Protein AF-A0A2N2JRM9-F1 (afdb_monomer)

Secondary structure (DSSP, 8-state):
-BTTSTTTTTGGG-HHHHHHH--HHHHHHHHTSSSHHHHHHHHHHHHHHHHHHHHHH-TT----GGGS-EEEPTT--SSEEEEEE--TT--EEEEEEEETTEEEEEEESSGGGGGG------PPPPGGG-S---HHHHHHHHHHHHHHHHTTS-GGGEEEE--EETTEEPPPEEEETTEEPSS-------TT-

Structure (mmCIF, N/CA/C/O backbone):
data_AF-A0A2N2JRM9-F1
#
_entry.id   AF-A0A2N2JRM9-F1
#
loop_
_atom_site.group_PDB
_atom_site.id
_atom_site.type_symbol
_atom_site.label_atom_id
_atom_site.label_alt_id
_atom_site.label_comp_id
_atom_site.label_asym_id
_atom_site.label_entity_id
_atom_site.label_seq_id
_atom_site.pdbx_PDB_ins_code
_atom_site.Cartn_x
_atom_site.Cartn_y
_atom_site.Cartn_z
_atom_site.occupancy
_atom_site.B_iso_or_equiv
_atom_site.auth_seq_id
_atom_site.auth_comp_id
_atom_site.auth_asym_id
_atom_site.auth_atom_id
_atom_site.pdbx_PDB_model_num
ATOM 1 N N . MET A 1 1 ? -3.542 -6.835 1.320 1.00 92.75 1 MET A N 1
ATOM 2 C CA . MET A 1 1 ? -3.971 -7.403 2.607 1.00 92.75 1 MET A CA 1
ATOM 3 C C . MET A 1 1 ? -5.033 -8.420 2.291 1.00 92.75 1 MET A C 1
ATOM 5 O O . MET A 1 1 ? -5.990 -8.053 1.618 1.00 92.75 1 MET A O 1
ATOM 9 N N . ASP A 1 2 ? -4.830 -9.659 2.705 1.00 94.38 2 ASP A N 1
ATOM 10 C CA . ASP A 1 2 ? -5.806 -10.737 2.580 1.00 94.38 2 ASP A CA 1
ATOM 11 C C . ASP A 1 2 ? -6.757 -10.664 3.777 1.00 94.38 2 ASP A C 1
ATOM 13 O O . ASP A 1 2 ? -6.365 -10.890 4.917 1.00 94.38 2 ASP A O 1
ATOM 17 N N . LEU A 1 3 ? -8.008 -10.289 3.542 1.00 92.69 3 LEU A N 1
ATOM 18 C CA . LEU A 1 3 ? -9.019 -10.150 4.589 1.00 92.69 3 LEU A CA 1
ATOM 19 C C . LEU A 1 3 ? -9.523 -11.508 5.098 1.00 92.69 3 LEU A C 1
ATOM 21 O O . LEU A 1 3 ? -10.199 -11.554 6.122 1.00 92.69 3 LEU A O 1
ATOM 25 N N . THR A 1 4 ? -9.206 -12.597 4.395 1.00 93.00 4 THR A N 1
ATOM 26 C CA . THR A 1 4 ? -9.591 -13.965 4.764 1.00 93.00 4 THR A CA 1
ATOM 27 C C . THR A 1 4 ? -8.467 -14.759 5.419 1.00 93.00 4 THR A C 1
ATOM 29 O O . THR A 1 4 ? -8.717 -15.853 5.926 1.00 93.00 4 THR A O 1
ATOM 32 N N . ASP A 1 5 ? -7.248 -14.213 5.459 1.00 93.06 5 ASP A N 1
ATOM 33 C CA . ASP A 1 5 ? -6.137 -14.846 6.160 1.00 93.06 5 ASP A CA 1
ATOM 34 C C . ASP A 1 5 ? -6.464 -14.988 7.662 1.00 93.06 5 ASP A C 1
ATOM 36 O O . ASP A 1 5 ? -6.842 -14.001 8.308 1.00 93.06 5 ASP A O 1
ATOM 40 N N . PRO A 1 6 ? -6.306 -16.185 8.262 1.00 92.00 6 PRO A N 1
ATOM 41 C CA . PRO A 1 6 ? -6.623 -16.404 9.672 1.00 92.00 6 PRO A CA 1
ATOM 42 C C . PRO A 1 6 ? -5.883 -15.474 10.642 1.00 92.00 6 PRO A C 1
ATOM 44 O O . PRO A 1 6 ? -6.397 -15.187 11.720 1.00 92.00 6 PRO A O 1
ATOM 47 N N . GLY A 1 7 ? -4.687 -14.994 10.285 1.00 90.94 7 GLY A N 1
ATOM 48 C CA . GLY A 1 7 ? -3.920 -14.036 11.083 1.00 90.94 7 GLY A CA 1
ATOM 49 C C . GLY A 1 7 ? -4.472 -12.608 11.040 1.00 90.94 7 GLY A C 1
ATOM 50 O O . GLY A 1 7 ? -4.131 -11.795 11.908 1.00 90.94 7 GLY A O 1
ATOM 51 N N . ASN A 1 8 ? -5.330 -12.310 10.063 1.00 93.06 8 ASN A N 1
ATOM 52 C CA . ASN A 1 8 ? -5.928 -10.997 9.855 1.00 93.06 8 ASN A CA 1
ATOM 53 C C . ASN A 1 8 ? -7.338 -10.865 10.443 1.00 93.06 8 ASN A C 1
ATOM 55 O O . ASN A 1 8 ? -7.751 -9.744 10.751 1.00 93.06 8 ASN A O 1
ATOM 59 N N . ILE A 1 9 ? -8.038 -11.984 10.641 1.00 93.31 9 ILE A N 1
ATOM 60 C CA . ILE A 1 9 ? -9.376 -12.038 11.242 1.00 93.31 9 ILE A CA 1
ATOM 61 C C . ILE A 1 9 ? -9.289 -11.836 12.764 1.00 93.31 9 ILE A C 1
ATOM 63 O O . ILE A 1 9 ? -8.484 -12.457 13.456 1.00 93.31 9 ILE A O 1
ATOM 67 N N . GLY A 1 10 ? -10.138 -10.966 13.306 1.00 94.31 10 GLY A N 1
ATOM 68 C CA . GLY A 1 10 ? -10.219 -10.622 14.727 1.00 94.31 10 GLY A CA 1
ATOM 69 C C . GLY A 1 10 ? -9.060 -9.762 15.234 1.00 94.31 10 GLY A C 1
ATOM 70 O O . GLY A 1 10 ? -8.940 -9.527 16.443 1.00 94.31 10 GLY A O 1
ATOM 71 N N . LYS A 1 11 ? -8.180 -9.285 14.346 1.00 95.25 11 LYS A N 1
ATOM 72 C CA . LYS A 1 11 ? -6.958 -8.572 14.727 1.00 95.25 11 LYS A CA 1
ATOM 73 C C . LYS A 1 11 ? -7.248 -7.199 15.342 1.00 95.25 11 LYS A C 1
ATOM 75 O O . LYS A 1 11 ? -6.452 -6.722 16.155 1.00 95.25 11 LYS A O 1
ATOM 80 N N . SER A 1 12 ? -8.409 -6.612 15.063 1.00 95.81 12 SER A N 1
ATOM 81 C CA . SER A 1 12 ? -8.914 -5.409 15.726 1.00 95.81 12 SER A CA 1
ATOM 82 C C . SER A 1 12 ? -9.135 -5.590 17.234 1.00 95.81 12 SER A C 1
ATOM 84 O O . SER A 1 12 ? -9.223 -4.600 17.953 1.00 95.81 12 SER A O 1
ATOM 86 N N . GLY A 1 13 ? -9.200 -6.825 17.745 1.00 95.50 13 GLY A N 1
ATOM 87 C CA . GLY A 1 13 ? -9.258 -7.109 19.184 1.00 95.50 13 GLY A CA 1
ATOM 88 C C . GLY A 1 13 ? -7.909 -6.990 19.912 1.00 95.50 13 GLY A C 1
ATOM 89 O O . GLY A 1 13 ? -7.865 -6.951 21.143 1.00 95.50 13 GLY A O 1
ATOM 90 N N . ASP A 1 14 ? -6.790 -6.913 19.184 1.00 96.75 14 ASP A N 1
ATOM 91 C CA . ASP A 1 14 ? -5.447 -6.829 19.765 1.00 96.75 14 ASP A CA 1
ATOM 92 C C . ASP A 1 14 ? -5.119 -5.392 20.202 1.00 96.75 14 ASP A C 1
ATOM 94 O O . ASP A 1 14 ? -4.518 -4.595 19.475 1.00 96.75 14 ASP A O 1
ATOM 98 N N . ASN A 1 15 ? -5.481 -5.058 21.443 1.00 95.56 15 ASN A N 1
ATOM 99 C CA . ASN A 1 15 ? -5.245 -3.731 22.019 1.00 95.56 15 ASN A CA 1
ATOM 100 C C . ASN A 1 15 ? -3.771 -3.295 21.988 1.00 95.56 15 ASN A C 1
ATOM 102 O O . ASN A 1 15 ? -3.480 -2.115 21.769 1.00 95.56 15 ASN A O 1
ATOM 106 N N . ARG A 1 16 ? -2.823 -4.224 22.179 1.00 96.62 16 ARG A N 1
ATOM 107 C CA . ARG A 1 16 ? -1.388 -3.901 22.155 1.00 96.62 16 ARG A CA 1
ATOM 108 C C . ARG A 1 16 ? -0.959 -3.506 20.747 1.00 96.62 16 ARG A C 1
ATOM 110 O O . ARG A 1 16 ? -0.217 -2.535 20.578 1.00 96.62 16 ARG A O 1
ATOM 117 N N . PHE A 1 17 ? -1.420 -4.244 19.740 1.00 95.94 17 PHE A N 1
ATOM 118 C CA . PHE A 1 17 ? -1.202 -3.892 18.343 1.00 95.94 17 PHE A CA 1
ATOM 119 C C . PHE A 1 17 ? -1.831 -2.536 18.016 1.00 95.94 17 PHE A C 1
ATOM 121 O O . PHE A 1 17 ? -1.132 -1.654 17.506 1.00 95.94 17 PHE A O 1
ATOM 128 N N . LEU A 1 18 ? -3.096 -2.329 18.398 1.00 97.56 18 LEU A N 1
ATOM 129 C CA . LEU A 1 18 ? -3.813 -1.097 18.096 1.00 97.56 18 LEU A CA 1
ATOM 130 C C . LEU A 1 18 ? -3.123 0.146 18.668 1.00 97.56 18 LEU A C 1
ATOM 132 O O . LEU A 1 18 ? -2.930 1.133 17.961 1.00 97.56 18 LEU A O 1
ATOM 136 N N . GLN A 1 19 ? -2.707 0.103 19.935 1.00 96.81 19 GLN A N 1
ATOM 137 C CA . GLN A 1 19 ? -2.014 1.216 20.595 1.00 96.81 19 GLN A CA 1
ATOM 138 C C . GLN A 1 19 ? -0.637 1.509 19.981 1.00 96.81 19 GLN A C 1
ATOM 140 O O . GLN A 1 19 ? -0.179 2.658 19.950 1.00 96.81 19 GLN A O 1
ATOM 145 N N . ARG A 1 20 ? 0.049 0.473 19.485 1.00 96.75 20 ARG A N 1
ATOM 146 C CA . ARG A 1 20 ? 1.357 0.617 18.840 1.00 96.75 20 ARG A CA 1
ATOM 147 C C . ARG A 1 20 ? 1.250 1.287 17.472 1.00 96.75 20 ARG A C 1
ATOM 149 O O . ARG A 1 20 ? 2.120 2.085 17.127 1.00 96.75 20 ARG A O 1
ATOM 156 N N . VAL A 1 21 ? 0.212 0.958 16.711 1.00 97.75 21 VAL A N 1
ATOM 157 C CA . VAL A 1 21 ? 0.105 1.296 15.286 1.00 97.75 21 VAL A CA 1
ATOM 158 C C . VAL A 1 21 ? -0.765 2.523 15.030 1.00 97.75 21 VAL A C 1
ATOM 160 O O . VAL A 1 21 ? -0.388 3.386 14.235 1.00 97.75 21 VAL A O 1
ATOM 163 N N . PHE A 1 22 ? -1.908 2.618 15.705 1.00 98.12 22 PHE A N 1
ATOM 164 C CA . PHE A 1 22 ? -2.936 3.608 15.404 1.00 98.12 22 PHE A CA 1
ATOM 165 C C . PHE A 1 22 ? -2.973 4.721 16.447 1.00 98.12 22 PHE A C 1
ATOM 167 O O . PHE A 1 22 ? -2.754 4.513 17.644 1.00 98.12 22 PHE A O 1
ATOM 174 N N . THR A 1 23 ? -3.263 5.925 15.974 1.00 97.81 23 THR A N 1
ATOM 175 C CA . THR A 1 23 ? -3.577 7.092 16.805 1.00 97.81 23 THR A CA 1
ATOM 176 C C . THR A 1 23 ? -4.917 6.915 17.522 1.00 97.81 23 THR A C 1
ATOM 178 O O . THR A 1 23 ? -5.691 6.019 17.194 1.00 97.81 23 THR A O 1
ATOM 181 N N . LEU A 1 24 ? -5.204 7.756 18.521 1.00 97.00 24 LEU A N 1
ATOM 182 C CA . LEU A 1 24 ? -6.485 7.693 19.232 1.00 97.00 24 LEU A CA 1
ATOM 183 C C . LEU A 1 24 ? -7.697 7.871 18.287 1.00 97.00 24 LEU A C 1
ATOM 185 O O . LEU A 1 24 ? -8.538 6.974 18.300 1.00 97.00 24 LEU A O 1
ATOM 189 N N . PRO A 1 25 ? -7.746 8.885 17.393 1.00 96.31 25 PRO A N 1
ATOM 190 C CA . PRO A 1 25 ? -8.868 9.037 16.458 1.00 96.31 25 PRO A CA 1
ATOM 191 C C . PRO A 1 25 ? -9.055 7.842 15.512 1.00 96.31 25 PRO A C 1
ATOM 193 O O . PRO A 1 25 ? -10.173 7.468 15.167 1.00 96.31 25 PRO A O 1
ATOM 196 N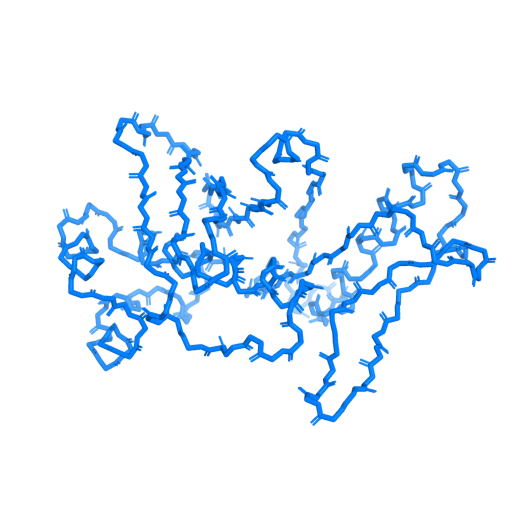 N . GLU A 1 26 ? -7.959 7.209 15.085 1.00 97.50 26 GLU A N 1
ATOM 197 C CA . GLU A 1 26 ? -8.021 6.008 14.247 1.00 97.50 26 GLU A CA 1
ATOM 198 C C . GLU A 1 26 ? -8.587 4.808 15.016 1.00 97.50 26 GLU A C 1
ATOM 200 O O . GLU A 1 26 ? -9.380 4.055 14.458 1.00 97.50 26 GLU A O 1
ATOM 205 N N . ARG A 1 27 ? -8.226 4.640 16.295 1.00 97.62 27 ARG A N 1
ATOM 206 C CA . ARG A 1 27 ? -8.774 3.566 17.139 1.00 97.62 27 ARG A CA 1
ATOM 207 C C . ARG A 1 27 ? -10.256 3.760 17.430 1.00 97.62 27 ARG A C 1
ATOM 209 O O . ARG A 1 27 ? -11.001 2.790 17.376 1.00 97.62 27 ARG A O 1
ATOM 216 N N . GLU A 1 28 ? -10.684 4.990 17.697 1.00 95.88 28 GLU A N 1
ATOM 217 C CA . GLU A 1 28 ? -12.104 5.321 17.868 1.00 95.88 28 GLU A CA 1
ATOM 218 C C . GLU A 1 28 ? -12.897 4.990 16.598 1.00 95.88 28 GLU A C 1
ATOM 220 O O . GLU A 1 28 ? -13.953 4.366 16.670 1.00 95.88 28 GLU A O 1
ATOM 225 N N . ARG A 1 29 ? -12.341 5.311 15.422 1.00 94.75 29 ARG A N 1
ATOM 226 C CA . ARG A 1 29 ? -12.938 4.945 14.131 1.00 94.75 29 ARG A CA 1
ATOM 227 C C . ARG A 1 29 ? -13.024 3.432 13.924 1.00 94.75 29 ARG A C 1
ATOM 229 O O . ARG A 1 29 ? -14.045 2.965 13.435 1.00 94.75 29 ARG A O 1
ATOM 236 N N . ILE A 1 30 ? -11.975 2.680 14.266 1.00 95.44 30 ILE A N 1
ATOM 237 C CA . ILE A 1 30 ? -11.982 1.208 14.186 1.00 95.44 30 ILE A CA 1
ATOM 238 C C . ILE A 1 30 ? -13.075 0.639 15.099 1.00 95.44 30 ILE A C 1
ATOM 240 O O . ILE A 1 30 ? -13.859 -0.194 14.659 1.00 95.44 30 ILE A O 1
ATOM 244 N N . ALA A 1 31 ? -13.161 1.117 16.342 1.00 95.69 31 ALA A N 1
ATOM 245 C CA . ALA A 1 31 ? -14.129 0.631 17.324 1.00 95.69 31 ALA A CA 1
ATOM 246 C C . ALA A 1 31 ? -15.589 0.940 16.947 1.00 95.69 31 ALA A C 1
ATOM 248 O O . ALA A 1 31 ? -16.482 0.172 17.287 1.00 95.69 31 ALA A O 1
ATOM 249 N N . ALA A 1 32 ? -15.834 2.050 16.247 1.00 94.12 32 ALA A N 1
ATOM 250 C CA . ALA A 1 32 ? -17.168 2.455 15.806 1.00 94.12 32 ALA A CA 1
ATOM 251 C C . ALA A 1 32 ? -17.606 1.828 14.466 1.00 94.12 32 ALA A C 1
ATOM 253 O O . ALA A 1 32 ? -18.728 2.065 14.018 1.00 94.12 32 ALA A O 1
ATOM 254 N N . ALA A 1 33 ? -16.731 1.083 13.785 1.00 91.56 33 ALA A N 1
ATOM 255 C CA . ALA A 1 33 ? -17.017 0.531 12.466 1.00 91.56 33 ALA A CA 1
ATOM 256 C C . ALA A 1 33 ? -17.921 -0.708 12.533 1.00 91.56 33 ALA A C 1
ATOM 258 O O . ALA A 1 33 ? -17.802 -1.529 13.437 1.00 91.56 33 ALA A O 1
ATOM 259 N N . GLY A 1 34 ? -18.769 -0.890 11.513 1.00 90.12 34 GLY A N 1
ATOM 260 C CA . GLY A 1 34 ? -19.543 -2.129 11.346 1.00 90.12 34 GLY A CA 1
ATOM 261 C C . GLY A 1 34 ? -18.669 -3.355 11.047 1.00 90.12 34 GLY A C 1
ATOM 262 O O . GLY A 1 34 ? -19.041 -4.467 11.400 1.00 90.12 34 GLY A O 1
ATOM 263 N N . ASP A 1 35 ? -17.496 -3.135 10.449 1.00 90.69 35 ASP A N 1
ATOM 264 C CA . ASP A 1 35 ? -16.435 -4.132 10.276 1.00 90.69 35 ASP A CA 1
ATOM 265 C C . ASP A 1 35 ? -15.094 -3.527 10.746 1.00 90.69 35 ASP A C 1
ATOM 267 O O . ASP A 1 35 ? -14.420 -2.814 9.984 1.00 90.69 35 ASP A O 1
ATOM 271 N N . PRO A 1 36 ? -14.735 -3.729 12.029 1.00 93.81 36 PRO A N 1
ATOM 272 C CA . PRO A 1 36 ? -13.512 -3.185 12.612 1.00 93.81 36 PRO A CA 1
ATOM 273 C C . PRO A 1 36 ? -12.222 -3.684 11.951 1.00 93.81 36 PRO A C 1
ATOM 275 O O . PRO A 1 36 ? -11.294 -2.890 11.784 1.00 93.81 36 PRO A O 1
ATOM 278 N N . ASP A 1 37 ? -12.150 -4.954 11.540 1.00 93.50 37 ASP A N 1
ATOM 279 C CA . ASP A 1 37 ? -10.953 -5.517 10.907 1.00 93.50 37 ASP A CA 1
ATOM 280 C C . ASP A 1 37 ? -10.721 -4.899 9.530 1.00 93.50 37 ASP A C 1
ATOM 282 O O . ASP A 1 37 ? -9.614 -4.436 9.239 1.00 93.50 37 ASP A O 1
ATOM 286 N N . ALA A 1 38 ? -11.764 -4.793 8.701 1.00 91.31 38 ALA A N 1
ATOM 287 C CA . ALA A 1 38 ? -11.638 -4.174 7.385 1.00 91.31 38 ALA A CA 1
ATOM 288 C C . ALA A 1 38 ? -11.206 -2.701 7.478 1.00 91.31 38 ALA A C 1
ATOM 290 O O . ALA A 1 38 ? -10.384 -2.231 6.684 1.00 91.31 38 ALA A O 1
ATOM 291 N N . VAL A 1 39 ? -11.731 -1.947 8.452 1.00 93.38 39 VAL A N 1
ATOM 292 C CA . VAL A 1 39 ? -11.304 -0.557 8.688 1.00 93.38 39 VAL A CA 1
ATOM 293 C C . VAL A 1 39 ? -9.871 -0.501 9.215 1.00 93.38 39 VAL A C 1
ATOM 295 O O . VAL A 1 39 ? -9.079 0.299 8.716 1.00 93.38 39 VAL A O 1
ATOM 298 N N . MET A 1 40 ? -9.503 -1.356 10.169 1.00 96.06 40 MET A N 1
ATOM 299 C CA . MET A 1 40 ? -8.139 -1.429 10.694 1.00 96.06 40 MET A CA 1
ATOM 300 C C . MET A 1 40 ? -7.128 -1.718 9.576 1.00 96.06 40 MET A C 1
ATOM 302 O O . MET A 1 40 ? -6.120 -1.012 9.459 1.00 96.06 40 MET A O 1
ATOM 306 N N . TRP A 1 41 ? -7.408 -2.696 8.712 1.00 95.88 41 TRP A N 1
ATOM 307 C CA . TRP A 1 41 ? -6.527 -3.052 7.602 1.00 95.88 41 TRP A CA 1
ATOM 308 C C . TRP A 1 41 ? -6.472 -1.990 6.506 1.00 95.88 41 TRP A C 1
ATOM 310 O O . TRP A 1 41 ? -5.402 -1.773 5.934 1.00 95.88 41 TRP A O 1
ATOM 320 N N . ALA A 1 42 ? -7.562 -1.254 6.271 1.00 95.25 42 ALA A N 1
ATOM 321 C CA . ALA A 1 42 ? -7.553 -0.092 5.384 1.00 95.25 42 ALA A CA 1
ATOM 322 C C . ALA A 1 42 ? -6.585 0.990 5.883 1.00 95.25 42 ALA A C 1
ATOM 324 O O . ALA A 1 42 ? -5.762 1.500 5.121 1.00 95.25 42 ALA A O 1
ATOM 325 N N . LEU A 1 43 ? -6.650 1.311 7.179 1.00 96.94 43 LEU A N 1
ATOM 326 C CA . LEU A 1 43 ? -5.779 2.307 7.804 1.00 96.94 43 LEU A CA 1
ATOM 327 C C . LEU A 1 43 ? -4.317 1.836 7.836 1.00 96.94 43 LEU A C 1
ATOM 329 O O . LEU A 1 43 ? -3.410 2.628 7.589 1.00 96.94 43 LEU A O 1
ATOM 333 N N . TRP A 1 44 ? -4.070 0.552 8.101 1.00 97.44 44 TRP A N 1
ATOM 334 C CA . TRP A 1 44 ? -2.727 -0.030 8.038 1.00 97.44 44 TRP A CA 1
ATOM 335 C C . TRP A 1 44 ? -2.132 0.051 6.628 1.00 97.44 44 TRP A C 1
ATOM 337 O O . TRP A 1 44 ? -1.027 0.566 6.452 1.00 97.44 44 TRP A O 1
ATOM 347 N N . ALA A 1 45 ? -2.876 -0.390 5.610 1.00 97.12 45 ALA A N 1
ATOM 348 C CA . ALA A 1 45 ? -2.420 -0.356 4.225 1.00 97.12 45 ALA A CA 1
ATOM 349 C C . ALA A 1 45 ? -2.147 1.079 3.746 1.00 97.12 45 ALA A C 1
ATOM 351 O O . ALA A 1 45 ? -1.163 1.316 3.043 1.00 97.12 45 ALA A O 1
ATOM 352 N N . ALA A 1 46 ? -2.963 2.046 4.173 1.00 97.88 46 ALA A N 1
ATOM 353 C CA . ALA A 1 46 ? -2.735 3.469 3.941 1.00 97.88 46 ALA A CA 1
ATOM 354 C C . ALA A 1 46 ? -1.407 3.959 4.544 1.00 97.88 46 ALA A C 1
ATOM 356 O O . ALA A 1 46 ? -0.610 4.589 3.845 1.00 97.88 46 ALA A O 1
ATOM 357 N N . LYS A 1 47 ? -1.130 3.627 5.813 1.00 98.25 47 LYS A N 1
ATOM 358 C CA . LYS A 1 47 ? 0.130 3.972 6.499 1.00 98.25 47 LYS A CA 1
ATOM 359 C C . LYS A 1 47 ? 1.347 3.399 5.779 1.00 98.25 47 LYS A C 1
ATOM 361 O O . LYS A 1 47 ? 2.291 4.132 5.495 1.00 98.25 47 LYS A O 1
ATOM 366 N N . GLU A 1 48 ? 1.302 2.114 5.442 1.00 97.62 48 GLU A N 1
ATOM 367 C CA . GLU A 1 48 ? 2.372 1.428 4.711 1.00 97.62 48 GLU A CA 1
ATOM 368 C C . GLU A 1 48 ? 2.600 2.037 3.323 1.00 97.62 48 GLU A C 1
ATOM 370 O O . GLU A 1 48 ? 3.739 2.222 2.887 1.00 97.62 48 GLU A O 1
ATOM 375 N N . THR A 1 49 ? 1.518 2.394 2.633 1.00 97.69 49 THR A N 1
ATOM 376 C CA . THR A 1 49 ? 1.574 3.052 1.324 1.00 97.69 49 THR A CA 1
ATOM 377 C C . THR A 1 49 ? 2.245 4.417 1.425 1.00 97.69 49 THR A C 1
ATOM 379 O O . THR A 1 49 ? 3.177 4.700 0.671 1.00 97.69 49 THR A O 1
ATOM 382 N N . ALA A 1 50 ? 1.839 5.239 2.393 1.00 97.62 50 ALA A N 1
ATOM 383 C CA . ALA A 1 50 ? 2.441 6.546 2.619 1.00 97.62 50 ALA A CA 1
ATOM 384 C C . ALA A 1 50 ? 3.916 6.438 3.015 1.00 97.62 50 ALA A C 1
ATOM 386 O O . ALA A 1 50 ? 4.748 7.151 2.457 1.00 97.62 50 ALA A O 1
ATOM 387 N N . TYR A 1 51 ? 4.266 5.500 3.900 1.00 96.56 51 TYR A N 1
ATOM 388 C CA . TYR A 1 51 ? 5.658 5.219 4.245 1.00 96.56 51 TYR A CA 1
ATOM 389 C C . TYR A 1 51 ? 6.488 4.876 3.003 1.00 96.56 51 TYR A C 1
ATOM 391 O O . TYR A 1 51 ? 7.568 5.431 2.818 1.00 96.56 51 TYR A O 1
ATOM 399 N N . LYS A 1 52 ? 5.983 4.015 2.112 1.00 95.50 52 LYS A N 1
ATOM 400 C CA . LYS A 1 52 ? 6.679 3.639 0.870 1.00 95.50 52 LYS A CA 1
ATOM 401 C C . LYS A 1 52 ? 6.868 4.822 -0.079 1.00 95.50 52 LYS A C 1
ATOM 403 O O . LYS A 1 52 ? 7.941 4.940 -0.668 1.00 95.50 52 LYS A O 1
ATOM 408 N N . VAL A 1 53 ? 5.867 5.694 -0.215 1.00 96.00 53 VAL A N 1
ATOM 409 C CA . VAL A 1 53 ? 5.978 6.936 -1.002 1.00 96.00 53 VAL A CA 1
ATOM 410 C C . VAL A 1 53 ? 7.046 7.849 -0.398 1.00 96.00 53 VAL A C 1
ATOM 412 O O . VAL A 1 53 ? 7.989 8.240 -1.082 1.00 96.00 53 VAL A O 1
ATOM 415 N N . VAL A 1 54 ? 6.975 8.108 0.908 1.00 95.25 54 VAL A N 1
ATOM 416 C CA . VAL A 1 54 ? 7.937 8.959 1.620 1.00 95.25 54 VAL A CA 1
ATOM 417 C C . VAL A 1 54 ? 9.352 8.386 1.568 1.00 95.25 54 VAL A C 1
ATOM 419 O O . VAL A 1 54 ? 10.297 9.128 1.322 1.00 95.25 54 VAL A O 1
ATOM 422 N N . ARG A 1 55 ? 9.524 7.071 1.725 1.00 93.19 55 ARG A N 1
ATOM 423 C CA . ARG A 1 55 ? 10.835 6.407 1.709 1.00 93.19 55 ARG A CA 1
ATOM 424 C C . ARG A 1 55 ? 11.556 6.530 0.364 1.00 93.19 55 ARG A C 1
ATOM 426 O O . ARG A 1 55 ? 12.784 6.489 0.336 1.00 93.19 55 ARG A O 1
ATOM 433 N N . LYS A 1 56 ? 10.819 6.683 -0.741 1.00 91.69 56 LYS A N 1
ATOM 434 C CA . LYS A 1 56 ? 11.400 6.941 -2.070 1.00 91.69 56 LYS A CA 1
ATOM 435 C C . LYS A 1 56 ? 11.967 8.355 -2.193 1.00 91.69 56 LYS A C 1
ATOM 437 O O . LYS A 1 56 ? 12.977 8.533 -2.864 1.00 91.69 56 LYS A O 1
ATOM 442 N N . MET A 1 57 ? 11.344 9.326 -1.524 1.00 90.19 57 MET A N 1
ATOM 443 C CA . MET A 1 57 ? 11.774 10.729 -1.506 1.00 90.19 57 MET A CA 1
ATOM 444 C C . MET A 1 57 ? 12.835 10.997 -0.432 1.00 90.19 57 MET A C 1
ATOM 446 O O . MET A 1 57 ? 13.734 11.808 -0.630 1.00 90.19 57 MET A O 1
ATOM 450 N N . ASN A 1 58 ? 12.742 10.302 0.704 1.00 90.75 58 ASN A N 1
ATOM 451 C CA . ASN A 1 58 ? 13.642 10.443 1.837 1.00 90.75 58 ASN 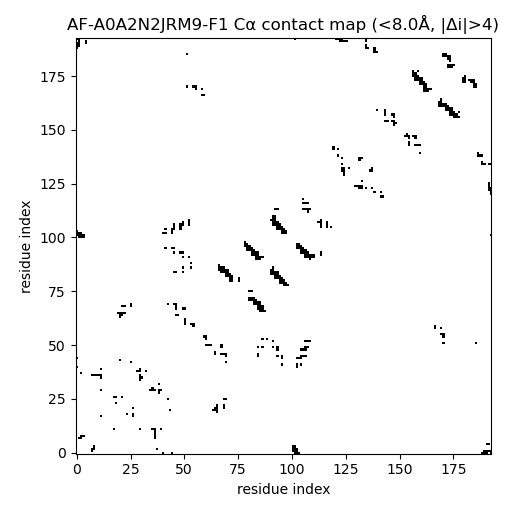A CA 1
ATOM 452 C C . ASN A 1 58 ? 14.082 9.069 2.389 1.00 90.75 58 ASN A C 1
ATOM 454 O O . ASN A 1 58 ? 13.335 8.432 3.141 1.00 90.75 58 ASN A O 1
ATOM 458 N N . PRO A 1 59 ? 15.327 8.637 2.117 1.00 89.06 59 PRO A N 1
ATOM 459 C CA . PRO A 1 59 ? 15.908 7.423 2.692 1.00 89.06 59 PRO A CA 1
ATOM 460 C C . PRO A 1 59 ? 16.056 7.437 4.221 1.00 89.06 59 PRO A C 1
ATOM 462 O O . PRO A 1 59 ? 16.386 6.409 4.798 1.00 89.06 59 PRO A O 1
ATOM 465 N N . LEU A 1 60 ? 15.816 8.556 4.908 1.00 90.06 60 LEU A N 1
ATOM 466 C CA . LEU A 1 60 ? 15.816 8.634 6.375 1.00 90.06 60 LEU A CA 1
ATOM 467 C C . LEU A 1 60 ? 14.418 8.489 6.988 1.00 90.06 60 LEU A C 1
ATOM 469 O O . LEU A 1 60 ? 14.273 8.540 8.208 1.00 90.06 60 LEU A O 1
ATOM 473 N N . ALA A 1 61 ? 13.381 8.299 6.168 1.00 91.56 61 ALA A N 1
ATOM 474 C CA . ALA A 1 61 ? 12.014 8.172 6.651 1.00 91.56 61 ALA A CA 1
ATOM 475 C C . ALA A 1 61 ? 11.873 7.025 7.663 1.00 91.56 61 ALA A C 1
ATOM 477 O O . ALA A 1 61 ? 12.217 5.872 7.370 1.00 91.56 61 ALA A O 1
ATOM 478 N N . ALA A 1 62 ? 11.337 7.347 8.842 1.00 91.50 62 ALA A N 1
ATOM 479 C CA . ALA A 1 62 ? 11.100 6.386 9.910 1.00 91.50 62 ALA A CA 1
ATOM 480 C C . ALA A 1 62 ? 9.872 5.518 9.605 1.00 91.50 62 ALA A C 1
ATOM 482 O O . ALA A 1 62 ? 8.814 6.029 9.229 1.00 91.50 62 ALA A O 1
ATOM 483 N N . SER A 1 63 ? 9.989 4.210 9.837 1.00 90.75 63 SER A N 1
ATOM 484 C CA . SER A 1 63 ? 8.883 3.246 9.737 1.00 90.75 63 SER A CA 1
ATOM 485 C C . SER A 1 63 ? 8.098 3.184 11.058 1.00 90.75 63 SER A C 1
ATOM 487 O O . SER A 1 63 ? 7.953 2.140 11.687 1.00 90.75 63 SER A O 1
ATOM 489 N N . THR A 1 64 ? 7.640 4.347 11.531 1.00 95.12 64 THR A N 1
ATOM 490 C CA . THR A 1 64 ? 6.835 4.475 12.756 1.00 95.12 64 THR A CA 1
ATOM 491 C C . THR A 1 64 ? 5.391 4.798 12.364 1.00 95.12 64 THR A C 1
ATOM 493 O O . THR A 1 64 ? 5.107 5.961 12.085 1.00 95.12 64 THR A O 1
ATOM 496 N N . PRO A 1 65 ? 4.448 3.832 12.370 1.00 96.00 65 PRO A N 1
ATOM 497 C CA . PRO A 1 65 ? 3.108 4.000 11.780 1.00 96.00 65 PRO A CA 1
ATOM 498 C C . PRO A 1 65 ? 2.281 5.168 12.343 1.00 96.00 65 PRO A C 1
ATOM 500 O O . PRO A 1 65 ? 1.452 5.755 11.647 1.00 96.00 65 PRO A O 1
ATOM 503 N N . ARG A 1 66 ? 2.523 5.562 13.599 1.00 96.25 66 ARG A N 1
ATOM 504 C CA . ARG A 1 66 ? 1.848 6.710 14.228 1.00 96.25 66 ARG A CA 1
ATOM 505 C C . ARG A 1 66 ? 2.279 8.071 13.675 1.00 96.25 66 ARG A C 1
ATOM 507 O O . ARG A 1 66 ? 1.554 9.035 13.875 1.00 96.25 66 ARG A O 1
ATOM 514 N N . LEU A 1 67 ? 3.407 8.149 12.964 1.00 96.31 67 LEU A N 1
ATOM 515 C CA . LEU A 1 67 ? 3.806 9.354 12.222 1.00 96.31 67 LEU A CA 1
ATOM 516 C C . LEU A 1 67 ? 3.002 9.547 10.928 1.00 96.31 67 LEU A C 1
ATOM 518 O O . LEU A 1 67 ? 3.170 10.562 10.260 1.00 96.31 67 LEU A O 1
ATOM 522 N N . TYR A 1 68 ? 2.145 8.581 10.588 1.00 98.00 68 TYR A N 1
ATOM 523 C CA . TYR A 1 68 ? 1.374 8.539 9.351 1.00 98.00 68 TYR A CA 1
ATOM 524 C C . TYR A 1 68 ? -0.139 8.501 9.648 1.00 98.00 68 TYR A C 1
ATOM 526 O O . TYR A 1 68 ? -0.791 7.500 9.352 1.00 98.00 68 TYR A O 1
ATOM 534 N N . PRO A 1 69 ? -0.740 9.492 10.332 1.00 97.94 69 PRO A N 1
ATOM 535 C CA . PRO A 1 69 ? -2.176 9.469 10.608 1.00 97.94 69 PRO A CA 1
ATOM 536 C C . PRO A 1 69 ? -2.994 9.561 9.310 1.00 97.94 69 PRO A C 1
ATOM 538 O O . PRO A 1 69 ? -2.657 10.323 8.402 1.00 97.94 69 PRO A O 1
ATOM 541 N N . VAL A 1 70 ? -4.067 8.774 9.234 1.00 98.00 70 VAL A N 1
ATOM 542 C CA . VAL A 1 70 ? -4.889 8.601 8.032 1.00 98.00 70 VAL A CA 1
ATOM 543 C C . VAL A 1 70 ? -6.217 9.350 8.152 1.00 98.00 70 VAL A C 1
ATOM 545 O O . VAL A 1 70 ? -7.008 9.148 9.080 1.00 98.00 70 VAL A O 1
ATOM 548 N N . LEU A 1 71 ? -6.501 10.171 7.146 1.00 95.44 71 LEU A N 1
ATOM 549 C CA . LEU A 1 71 ? -7.748 10.904 6.974 1.00 95.44 71 LEU A CA 1
ATOM 550 C C . LEU A 1 71 ? -8.460 10.355 5.734 1.00 95.44 71 LEU A C 1
ATOM 552 O O . LEU A 1 71 ? -8.090 10.675 4.608 1.00 95.44 71 LEU A O 1
ATOM 556 N N . LEU A 1 72 ? -9.458 9.497 5.947 1.00 91.38 72 LEU A N 1
ATOM 557 C CA . LEU A 1 72 ? -10.340 9.017 4.881 1.00 91.38 72 LEU A CA 1
ATOM 558 C C . LEU A 1 72 ? -11.458 10.035 4.644 1.00 91.38 72 LEU A C 1
ATOM 560 O O . LEU A 1 72 ? -11.966 10.622 5.605 1.00 91.38 72 LEU A O 1
ATOM 564 N N . SER A 1 73 ? -11.830 10.229 3.384 1.00 87.75 73 SER A N 1
ATOM 565 C CA . SER A 1 73 ? -12.927 11.108 2.990 1.00 87.75 73 SER A CA 1
ATOM 566 C C . SER A 1 73 ? -14.267 10.575 3.507 1.00 87.75 73 SER A C 1
ATOM 568 O O . SER A 1 73 ? -14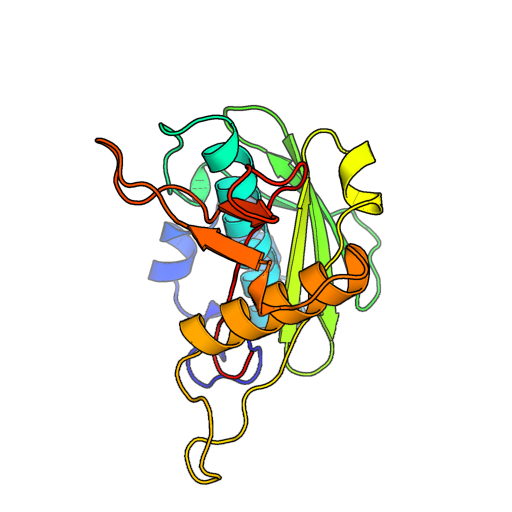.518 9.369 3.537 1.00 87.75 73 SER A O 1
ATOM 570 N N . ALA A 1 74 ? -15.137 11.484 3.951 1.00 69.19 74 ALA A N 1
ATOM 571 C CA . ALA A 1 74 ? -16.500 11.134 4.335 1.00 69.19 74 ALA A CA 1
ATOM 572 C C . ALA A 1 74 ? -17.335 10.820 3.083 1.00 69.19 74 ALA A C 1
ATOM 574 O O . ALA A 1 74 ? -17.193 11.494 2.066 1.00 69.19 74 ALA A O 1
ATOM 575 N N . GLY A 1 75 ? -18.228 9.832 3.173 1.00 58.44 75 GLY A N 1
ATOM 576 C CA . GLY A 1 75 ? -19.167 9.503 2.094 1.00 58.44 75 GLY A CA 1
ATOM 577 C C . GLY A 1 75 ? -18.681 8.460 1.087 1.00 58.44 75 GLY A C 1
ATOM 578 O O . GLY A 1 75 ? -19.411 8.162 0.145 1.00 58.44 75 GLY A O 1
ATOM 579 N N . ASP A 1 76 ? -17.510 7.854 1.303 1.00 57.47 76 ASP A N 1
ATOM 580 C CA . ASP A 1 76 ? -17.061 6.695 0.526 1.00 57.47 76 ASP A CA 1
ATOM 581 C C . ASP A 1 76 ? -17.875 5.447 0.910 1.00 57.47 76 ASP A C 1
ATOM 583 O O . ASP A 1 76 ? -17.461 4.579 1.684 1.00 57.47 76 ASP A O 1
ATOM 587 N N . HIS A 1 77 ? -19.097 5.394 0.387 1.00 51.31 77 HIS A N 1
ATOM 588 C CA . HIS A 1 77 ? -19.991 4.251 0.457 1.00 51.31 77 HIS A CA 1
ATOM 589 C C . HIS A 1 77 ? -19.691 3.338 -0.734 1.00 51.31 77 HIS A C 1
ATOM 591 O O . HIS A 1 77 ? -20.182 3.553 -1.839 1.00 51.31 77 HIS A O 1
ATOM 597 N N . GLY A 1 78 ? -18.845 2.330 -0.525 1.00 62.69 78 GLY A N 1
ATOM 598 C CA . GLY A 1 78 ? -18.521 1.355 -1.563 1.00 62.69 78 GLY A CA 1
ATOM 599 C C . GLY A 1 78 ? -17.219 0.599 -1.321 1.00 62.69 78 GLY A C 1
ATOM 600 O O . GLY A 1 78 ? -16.651 0.616 -0.229 1.00 62.69 78 GLY A O 1
ATOM 601 N N . SER A 1 79 ? -16.750 -0.065 -2.376 1.00 80.19 79 SER A N 1
ATOM 602 C CA . SER A 1 79 ? -15.487 -0.806 -2.424 1.00 80.19 79 SER A CA 1
ATOM 603 C C . SER A 1 79 ? -14.253 0.092 -2.498 1.00 80.19 79 SER A C 1
ATOM 605 O O . SER A 1 79 ? -13.150 -0.406 -2.326 1.00 80.19 79 SER A O 1
ATOM 607 N N . ILE A 1 80 ? -14.386 1.397 -2.746 1.00 86.00 80 ILE A N 1
ATOM 608 C CA . ILE A 1 80 ? -13.248 2.316 -2.868 1.00 86.00 80 ILE A CA 1
ATOM 609 C C . ILE A 1 80 ? -13.381 3.432 -1.838 1.00 86.00 80 ILE A C 1
ATOM 611 O O . ILE A 1 80 ? -14.443 4.032 -1.709 1.00 86.00 80 ILE A O 1
ATOM 615 N N . ARG A 1 81 ? -12.287 3.713 -1.127 1.00 90.44 81 ARG A N 1
ATOM 616 C CA . ARG A 1 81 ? -12.156 4.806 -0.161 1.00 90.44 81 ARG A CA 1
ATOM 617 C C . ARG A 1 81 ? -10.956 5.668 -0.520 1.00 90.44 81 ARG A C 1
ATOM 619 O O . ARG A 1 81 ? -9.843 5.159 -0.629 1.00 90.44 81 ARG A O 1
ATOM 626 N N . SER A 1 82 ? -11.160 6.960 -0.695 1.00 93.50 82 SER A N 1
ATOM 627 C CA . SER A 1 82 ? -10.107 7.934 -0.955 1.00 93.50 82 SER A CA 1
ATOM 628 C C . SER A 1 82 ? -9.763 8.703 0.315 1.00 93.50 82 SER A C 1
ATOM 630 O O . SER A 1 82 ? -10.512 8.739 1.291 1.00 93.50 82 SER A O 1
ATOM 632 N N . GLY A 1 83 ? -8.592 9.323 0.325 1.00 95.00 83 GLY A N 1
ATOM 633 C CA . GLY A 1 83 ? -8.184 10.143 1.450 1.00 95.00 83 GLY A CA 1
ATOM 634 C C . GLY A 1 83 ? -6.744 10.593 1.343 1.00 95.00 83 GLY A C 1
ATOM 635 O O . GLY A 1 83 ? -6.133 10.586 0.272 1.00 95.00 83 GLY A O 1
ATOM 636 N N . MET A 1 84 ? -6.188 10.958 2.487 1.00 96.81 84 MET A N 1
ATOM 637 C CA . MET A 1 84 ? -4.790 11.328 2.609 1.00 96.81 84 MET A CA 1
ATOM 638 C C . MET A 1 84 ? -4.175 10.764 3.880 1.00 96.81 84 MET A C 1
ATOM 640 O O . MET A 1 84 ? -4.849 10.499 4.875 1.00 96.81 84 MET A O 1
ATOM 644 N N . VAL A 1 85 ? -2.860 10.618 3.845 1.00 98.19 85 VAL A N 1
ATOM 645 C CA . VAL A 1 85 ? -2.042 10.302 5.006 1.00 98.19 85 VAL A CA 1
ATOM 646 C C . VAL A 1 85 ? -1.137 11.492 5.260 1.00 98.19 85 VAL A C 1
ATOM 648 O O . VAL A 1 85 ? -0.364 11.881 4.381 1.00 98.19 85 VAL A O 1
ATOM 651 N N . CYS A 1 86 ? -1.233 12.090 6.444 1.00 96.88 86 CYS A N 1
ATOM 652 C CA . CYS A 1 86 ? -0.302 13.147 6.822 1.00 96.88 86 CYS A CA 1
ATOM 653 C C . CYS A 1 86 ? 1.060 12.514 7.095 1.00 96.88 86 CYS A C 1
ATOM 655 O O . CYS A 1 86 ? 1.137 11.449 7.703 1.00 96.88 86 CYS A O 1
ATOM 657 N N . THR A 1 87 ? 2.137 13.165 6.670 1.00 95.25 87 THR A N 1
ATOM 658 C CA . THR A 1 87 ? 3.495 12.680 6.927 1.00 95.25 87 THR A CA 1
ATOM 659 C C . THR A 1 87 ? 4.400 13.851 7.309 1.00 95.25 87 THR A C 1
ATOM 661 O O . THR A 1 87 ? 4.083 14.997 6.970 1.00 95.25 87 THR A O 1
ATOM 664 N N . PRO A 1 88 ? 5.560 13.598 7.940 1.00 89.00 88 PRO A N 1
ATOM 665 C CA . PRO A 1 88 ? 6.567 14.636 8.178 1.00 89.00 88 PRO A CA 1
ATOM 666 C C . PRO A 1 88 ? 7.103 15.309 6.900 1.00 89.00 88 PRO A C 1
ATOM 668 O O . PRO A 1 88 ? 7.775 16.330 6.987 1.00 89.00 88 PRO A O 1
ATOM 671 N N . HIS A 1 89 ? 6.823 14.742 5.722 1.00 91.75 89 HIS A N 1
ATOM 672 C CA . HIS A 1 89 ? 7.319 15.188 4.418 1.00 91.75 89 HIS A CA 1
ATOM 673 C C . HIS A 1 89 ? 6.204 15.704 3.497 1.00 91.75 89 HIS A C 1
ATOM 675 O O . HIS A 1 89 ? 6.385 15.777 2.285 1.00 91.75 89 HIS A O 1
ATOM 681 N N . GLY A 1 90 ? 5.052 16.059 4.071 1.00 92.88 90 GLY A N 1
ATOM 682 C CA . GLY A 1 90 ? 3.865 16.480 3.331 1.00 92.88 90 GLY A CA 1
ATOM 683 C C . GLY A 1 90 ? 2.841 15.354 3.157 1.00 92.88 90 GLY A C 1
ATOM 684 O O . GLY A 1 90 ? 3.124 14.191 3.463 1.00 92.88 90 GLY A O 1
ATOM 685 N N . PRO A 1 91 ? 1.613 15.683 2.733 1.00 95.56 91 PRO A N 1
ATOM 686 C CA . PRO A 1 91 ? 0.551 14.699 2.594 1.00 95.56 91 PRO A CA 1
ATOM 687 C C . PRO A 1 91 ? 0.803 13.748 1.416 1.00 95.56 91 PRO A C 1
ATOM 689 O O . PRO A 1 91 ? 1.325 14.133 0.366 1.00 95.56 91 PRO A O 1
ATOM 692 N N . VAL A 1 92 ? 0.379 12.497 1.590 1.00 97.75 92 VAL A N 1
ATOM 693 C CA . VAL A 1 92 ? 0.289 11.494 0.523 1.00 97.75 92 VAL A CA 1
ATOM 694 C C . VAL A 1 92 ? -1.185 11.208 0.271 1.00 97.75 92 VAL A C 1
ATOM 696 O O . VAL A 1 92 ? -1.890 10.788 1.189 1.00 97.75 92 VAL A O 1
ATOM 699 N N . CYS A 1 93 ? -1.655 11.425 -0.955 1.00 97.19 93 CYS A N 1
ATOM 700 C CA . CYS A 1 93 ? -3.009 11.048 -1.352 1.00 97.19 93 CYS A CA 1
ATOM 701 C C . CYS A 1 93 ? -3.079 9.541 -1.562 1.00 97.19 93 CYS A C 1
ATOM 703 O O . CYS A 1 93 ? -2.143 8.940 -2.091 1.00 97.19 93 CYS A O 1
ATOM 705 N N . ILE A 1 94 ? -4.184 8.935 -1.141 1.00 97.38 94 ILE A N 1
ATOM 706 C CA . ILE A 1 94 ? -4.381 7.489 -1.185 1.00 97.38 94 ILE A CA 1
ATOM 707 C C . ILE A 1 94 ? -5.740 7.123 -1.767 1.00 97.38 94 ILE A C 1
ATOM 709 O O . ILE A 1 94 ? -6.712 7.875 -1.663 1.00 97.38 94 ILE A O 1
ATOM 713 N N . ARG A 1 95 ? -5.801 5.910 -2.312 1.00 95.94 95 ARG A N 1
ATOM 714 C CA . ARG A 1 95 ? -7.030 5.220 -2.690 1.00 95.94 95 ARG A CA 1
ATOM 715 C C . ARG A 1 95 ? -6.935 3.776 -2.214 1.00 95.94 95 ARG A C 1
ATOM 717 O O . ARG A 1 95 ? -6.009 3.055 -2.580 1.00 95.94 95 ARG A O 1
ATOM 724 N N . VAL A 1 96 ? -7.886 3.378 -1.383 1.00 95.50 96 VAL A N 1
ATOM 725 C CA . VAL A 1 96 ? -8.015 2.041 -0.811 1.00 95.50 96 VAL A CA 1
ATOM 726 C C . VAL A 1 96 ? -9.167 1.329 -1.504 1.00 95.50 96 VAL A C 1
ATOM 728 O O . VAL A 1 96 ? -10.300 1.788 -1.429 1.00 95.50 96 VAL A O 1
ATOM 731 N N . SER A 1 97 ? -8.885 0.203 -2.144 1.00 93.69 97 SER A N 1
ATOM 732 C CA . SER A 1 97 ? -9.865 -0.660 -2.797 1.00 93.69 97 SER A CA 1
ATOM 733 C C . SER A 1 97 ? -10.048 -1.941 -1.986 1.00 93.69 97 SER A C 1
ATOM 735 O O . SER A 1 97 ? -9.087 -2.664 -1.737 1.00 93.69 97 SER A O 1
ATOM 737 N N . VAL A 1 98 ? -11.280 -2.225 -1.589 1.00 90.44 98 VAL A N 1
ATOM 738 C CA . VAL A 1 98 ? -11.745 -3.436 -0.911 1.00 90.44 98 VAL A CA 1
ATOM 739 C C . VAL A 1 98 ? -12.504 -4.273 -1.933 1.00 90.44 98 VAL A C 1
ATOM 741 O O . VAL A 1 98 ? -13.506 -3.815 -2.479 1.00 90.44 98 VAL A O 1
ATOM 744 N N . ALA A 1 99 ? -12.044 -5.488 -2.205 1.00 87.81 99 ALA A N 1
ATOM 745 C CA . ALA A 1 99 ? -12.664 -6.367 -3.187 1.00 87.81 99 ALA A CA 1
ATOM 746 C C . ALA A 1 99 ? -12.701 -7.804 -2.666 1.00 87.81 99 ALA A C 1
ATOM 748 O O . ALA A 1 99 ? -11.694 -8.507 -2.690 1.00 87.81 99 ALA A O 1
ATOM 749 N N . GLY A 1 100 ? -13.884 -8.231 -2.214 1.00 87.19 100 GLY A N 1
ATOM 750 C CA . GLY A 1 100 ? -14.121 -9.582 -1.709 1.00 87.19 100 GLY A CA 1
ATOM 751 C C . GLY A 1 100 ? -13.155 -9.945 -0.584 1.00 87.19 100 GLY A C 1
ATOM 752 O O . GLY A 1 100 ? -13.303 -9.478 0.539 1.00 87.19 100 GLY A O 1
ATOM 753 N N . GLU A 1 101 ? -12.162 -10.764 -0.919 1.00 92.38 101 GLU A N 1
ATOM 754 C CA . GLU A 1 101 ? -11.199 -11.354 0.012 1.00 92.38 101 GLU A CA 1
ATOM 755 C C . GLU A 1 101 ? -9.966 -10.478 0.266 1.00 92.38 101 GLU A C 1
ATOM 757 O O . GLU A 1 101 ? -9.152 -10.828 1.109 1.00 92.38 101 GLU A O 1
ATOM 762 N N . TYR A 1 102 ? -9.781 -9.355 -0.436 1.00 93.69 102 TYR A N 1
ATOM 763 C CA . TYR A 1 102 ? -8.580 -8.540 -0.263 1.00 93.69 102 TYR A CA 1
ATOM 764 C C . TYR A 1 102 ? -8.851 -7.040 -0.187 1.00 93.69 102 TYR A C 1
ATOM 766 O O . TYR A 1 102 ? -9.859 -6.502 -0.650 1.00 93.69 10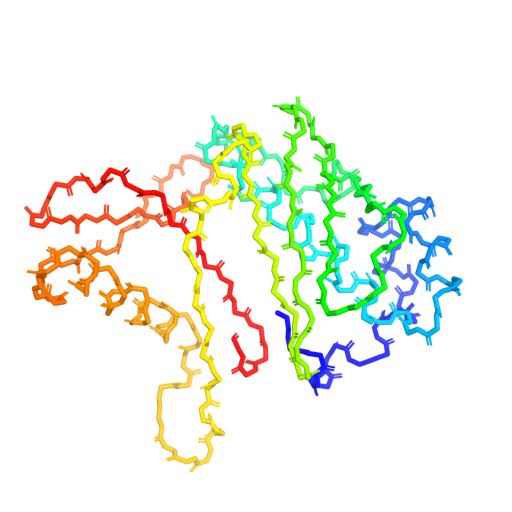2 TYR A O 1
ATOM 774 N N . LEU A 1 103 ? -7.858 -6.347 0.361 1.00 94.25 103 LEU A N 1
ATOM 775 C CA . LEU A 1 103 ? -7.732 -4.903 0.351 1.00 94.25 103 LEU A CA 1
ATOM 776 C C . LEU A 1 103 ? -6.394 -4.489 -0.265 1.00 94.25 103 LEU A C 1
ATOM 778 O O . LEU A 1 103 ? -5.330 -5.013 0.088 1.00 94.25 103 LEU A O 1
ATOM 782 N N . HIS A 1 104 ? -6.447 -3.499 -1.151 1.00 95.88 104 HIS A N 1
ATOM 783 C CA . HIS A 1 104 ? -5.290 -2.884 -1.787 1.00 95.88 104 HIS A CA 1
ATOM 784 C C . HIS A 1 104 ? -5.298 -1.372 -1.582 1.00 95.88 104 HIS A C 1
ATOM 786 O O . HIS A 1 104 ? -6.350 -0.746 -1.610 1.00 95.88 104 HIS A O 1
ATOM 792 N N . CYS A 1 105 ? -4.127 -0.776 -1.386 1.00 97.31 105 CYS A N 1
ATOM 793 C CA . CYS A 1 105 ? -3.983 0.667 -1.259 1.00 97.31 105 CYS A CA 1
ATOM 794 C C . CYS A 1 105 ? -2.913 1.150 -2.232 1.00 97.31 105 CYS A C 1
ATOM 796 O O . CYS A 1 105 ? -1.788 0.649 -2.223 1.00 97.31 105 CYS A O 1
ATOM 798 N N . ILE A 1 106 ? -3.268 2.149 -3.034 1.00 97.44 106 ILE A N 1
ATOM 799 C CA . ILE A 1 106 ? -2.330 2.932 -3.835 1.00 97.44 106 ILE A CA 1
ATOM 800 C C . ILE A 1 106 ? -2.202 4.326 -3.238 1.00 97.44 106 ILE A C 1
ATOM 802 O O . ILE A 1 106 ? -3.104 4.811 -2.552 1.00 97.44 106 ILE A O 1
ATOM 806 N N . GLY A 1 107 ? -1.070 4.974 -3.485 1.00 97.00 107 GLY A N 1
ATOM 807 C CA . GLY A 1 107 ? -0.844 6.327 -3.015 1.00 97.00 107 GLY A CA 1
ATOM 808 C C . GLY A 1 107 ? 0.259 7.021 -3.786 1.00 97.00 107 GLY A C 1
ATOM 809 O O . GLY A 1 107 ? 1.169 6.374 -4.308 1.00 97.00 107 GLY A O 1
ATOM 810 N N . ALA A 1 108 ? 0.153 8.341 -3.855 1.00 96.25 108 ALA A N 1
ATOM 811 C CA . ALA A 1 108 ? 1.070 9.188 -4.593 1.00 96.25 108 ALA A CA 1
ATOM 812 C C . ALA A 1 108 ? 1.182 10.578 -3.957 1.00 96.25 108 ALA A C 1
ATOM 814 O O . ALA A 1 108 ? 0.297 11.040 -3.231 1.00 96.25 108 ALA A O 1
ATOM 815 N N . SER A 1 109 ? 2.308 11.229 -4.230 1.00 93.81 109 SER A N 1
ATOM 816 C CA . SER A 1 109 ? 2.546 12.639 -3.945 1.00 93.81 109 SER A CA 1
ATOM 817 C C . SER A 1 109 ? 3.447 13.175 -5.068 1.00 93.81 109 SER A C 1
ATOM 819 O O . SER A 1 109 ? 4.510 12.584 -5.280 1.00 93.81 109 SER A O 1
ATOM 821 N N . PRO A 1 110 ? 3.041 14.215 -5.822 1.00 91.44 110 PRO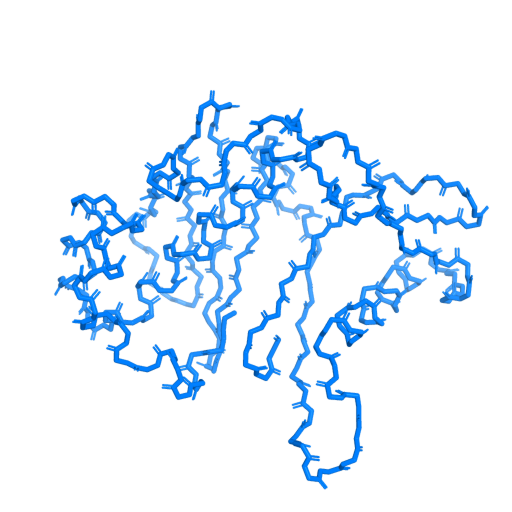 A N 1
ATOM 822 C CA . PRO A 1 110 ? 1.811 15.003 -5.669 1.00 91.44 110 PRO A CA 1
ATOM 823 C C . PRO A 1 110 ? 0.516 14.247 -6.078 1.00 91.44 110 PRO A C 1
ATOM 825 O O . PRO A 1 110 ? 0.596 13.153 -6.642 1.00 91.44 110 PRO A O 1
ATOM 828 N N . PRO A 1 111 ? -0.682 14.769 -5.727 1.00 88.50 111 PRO A N 1
ATOM 829 C CA . PRO A 1 111 ? -1.961 14.056 -5.869 1.00 88.50 111 PRO A CA 1
ATOM 830 C C . PRO A 1 111 ? -2.349 13.673 -7.302 1.00 88.50 111 PRO A C 1
ATOM 832 O O . PRO A 1 111 ? -2.979 12.640 -7.507 1.00 88.50 111 PRO A O 1
ATOM 835 N N . ASP A 1 112 ? -1.969 14.484 -8.285 1.00 90.88 112 ASP A N 1
ATOM 836 C CA . ASP A 1 112 ? -2.247 14.296 -9.714 1.00 90.88 112 ASP A CA 1
ATOM 837 C C . ASP A 1 112 ? -1.643 12.999 -10.270 1.00 90.88 112 ASP A C 1
ATOM 839 O O . ASP A 1 112 ? -2.212 12.373 -11.161 1.00 90.88 112 ASP A O 1
ATOM 843 N N . ILE A 1 113 ? -0.549 12.520 -9.673 1.00 91.62 113 ILE A N 1
ATOM 844 C CA . ILE A 1 113 ? 0.078 11.250 -10.052 1.00 91.62 113 ILE A CA 1
ATOM 845 C C . ILE A 1 113 ? -0.808 10.046 -9.711 1.00 91.62 113 ILE A C 1
ATOM 847 O O . ILE A 1 113 ? -0.673 9.000 -10.345 1.00 91.62 113 ILE A O 1
ATOM 851 N N . LEU A 1 114 ? -1.727 10.164 -8.743 1.00 93.50 114 LEU A N 1
ATOM 852 C CA . LEU A 1 114 ? -2.537 9.038 -8.270 1.00 93.50 114 LEU A CA 1
ATOM 853 C C . LEU A 1 114 ? -3.383 8.410 -9.388 1.00 93.50 114 LEU A C 1
ATOM 855 O O . LEU A 1 114 ? -3.535 7.190 -9.415 1.00 93.50 114 LEU A O 1
ATOM 859 N N . GLU A 1 115 ? -3.872 9.215 -10.336 1.00 91.44 115 GLU A N 1
ATOM 860 C CA . GLU A 1 115 ? -4.662 8.732 -11.481 1.00 91.44 115 GLU A CA 1
ATOM 861 C C . GLU A 1 115 ? -3.821 8.028 -12.551 1.00 91.44 115 GLU A C 1
ATOM 863 O O . GLU A 1 115 ? -4.350 7.313 -13.400 1.00 91.44 115 GLU A O 1
ATOM 868 N N . HIS A 1 116 ? -2.501 8.186 -12.491 1.00 92.00 116 HIS A N 1
ATOM 869 C CA . HIS A 1 116 ? -1.552 7.532 -13.386 1.00 92.00 116 HIS A CA 1
ATOM 870 C C . HIS A 1 116 ? -0.918 6.281 -12.761 1.00 92.00 116 HIS A C 1
ATOM 872 O O . HIS A 1 116 ? -0.115 5.605 -13.409 1.00 92.00 116 HIS A O 1
ATOM 878 N N . VAL A 1 117 ? -1.267 5.945 -11.512 1.00 94.25 117 VAL A N 1
ATOM 879 C CA . VAL A 1 117 ? -0.761 4.741 -10.848 1.00 94.25 117 VAL A CA 1
ATOM 880 C C . VAL A 1 117 ? -1.416 3.502 -11.451 1.00 94.25 117 VAL A C 1
ATOM 882 O O . VAL A 1 117 ? -2.600 3.230 -11.255 1.00 94.25 117 VAL A O 1
ATOM 885 N N . LEU A 1 118 ? -0.600 2.700 -12.129 1.00 94.19 118 LEU A N 1
ATOM 886 C CA . LEU A 1 118 ? -0.971 1.359 -12.557 1.00 94.19 118 LEU A CA 1
ATOM 887 C C . LEU A 1 118 ? -0.745 0.372 -11.410 1.00 94.19 118 LEU A C 1
ATOM 889 O O . LEU A 1 118 ? 0.315 0.363 -10.782 1.00 94.19 118 LEU A O 1
ATOM 893 N N . TRP A 1 119 ? -1.727 -0.488 -11.166 1.00 94.69 119 TRP A N 1
ATOM 894 C CA . TRP A 1 119 ? -1.652 -1.545 -10.162 1.00 94.69 119 TRP A CA 1
ATOM 895 C C . TRP A 1 119 ? -2.240 -2.846 -10.712 1.00 94.69 119 TRP A C 1
ATOM 897 O O . TRP A 1 119 ? -2.996 -2.842 -11.684 1.00 94.69 119 TRP A O 1
ATOM 907 N N . ASP A 1 120 ? -1.833 -3.966 -10.122 1.00 94.62 120 ASP A N 1
ATOM 908 C CA . ASP A 1 120 ? -2.317 -5.302 -10.464 1.00 94.62 120 ASP A CA 1
ATOM 909 C C . ASP A 1 120 ? -2.227 -6.197 -9.222 1.00 94.62 120 ASP A C 1
ATOM 911 O O . ASP A 1 120 ? -1.390 -5.96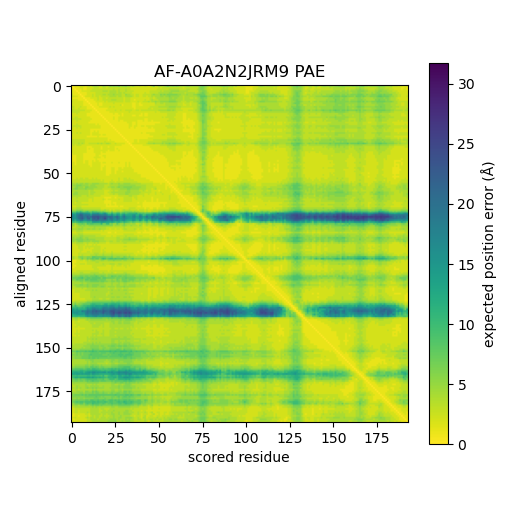1 -8.344 1.00 94.62 120 ASP A O 1
ATOM 915 N N . ILE A 1 121 ? -3.095 -7.201 -9.135 1.00 94.19 121 ILE A N 1
ATOM 916 C CA . ILE A 1 121 ? -3.220 -8.102 -7.985 1.00 94.19 121 ILE A CA 1
ATOM 917 C C . ILE A 1 121 ? -3.337 -9.527 -8.500 1.00 94.19 121 ILE A C 1
ATOM 919 O O . ILE A 1 121 ? -4.018 -9.797 -9.488 1.00 94.19 121 ILE A O 1
ATOM 923 N N . LYS A 1 122 ? -2.678 -10.459 -7.814 1.00 93.44 122 LYS A N 1
ATOM 924 C CA . LYS A 1 122 ? -2.731 -11.872 -8.161 1.00 93.44 122 LYS A CA 1
ATOM 925 C C . LYS A 1 122 ? -2.913 -12.707 -6.906 1.00 93.44 122 LYS A C 1
ATOM 927 O O . LYS A 1 122 ? -2.061 -12.667 -6.030 1.00 93.44 122 LYS A O 1
ATOM 932 N N . ARG A 1 123 ? -3.960 -13.531 -6.893 1.00 92.62 123 ARG A N 1
ATOM 933 C CA . ARG A 1 123 ? -4.100 -14.604 -5.910 1.00 92.62 123 ARG A CA 1
ATOM 934 C C . ARG A 1 123 ? -3.101 -15.722 -6.213 1.00 92.62 123 ARG A C 1
ATOM 936 O O . ARG A 1 123 ? -2.967 -16.147 -7.367 1.00 92.62 123 ARG A O 1
ATOM 943 N N . LEU A 1 124 ? -2.396 -16.184 -5.193 1.00 91.06 124 LEU A N 1
ATOM 944 C CA . LEU A 1 124 ? -1.542 -17.360 -5.252 1.00 91.06 124 LEU A CA 1
ATOM 945 C C . LEU A 1 124 ? -2.392 -18.628 -5.144 1.00 91.06 124 LEU A C 1
ATOM 947 O O . LEU A 1 124 ? -3.381 -18.638 -4.407 1.00 91.06 124 LEU A O 1
ATOM 951 N N . PRO A 1 125 ? -2.025 -19.696 -5.870 1.00 86.56 125 PRO A N 1
ATOM 952 C CA . PRO A 1 125 ? -2.673 -20.983 -5.685 1.00 86.56 125 PRO A CA 1
ATOM 953 C C . PRO A 1 125 ? -2.385 -21.522 -4.271 1.00 86.56 125 PRO A C 1
ATOM 955 O O . PRO A 1 125 ? -1.332 -21.205 -3.699 1.00 86.56 125 PRO A O 1
ATOM 958 N N . PRO A 1 126 ? -3.282 -22.354 -3.714 1.00 81.38 126 PRO A N 1
ATOM 959 C CA . PRO A 1 126 ? -3.035 -23.089 -2.480 1.00 81.38 126 PRO A CA 1
ATOM 960 C C . PRO A 1 126 ? -1.689 -23.824 -2.501 1.00 81.38 126 PRO A C 1
ATOM 962 O O . PRO A 1 126 ? -1.238 -24.289 -3.549 1.00 81.38 126 PRO A O 1
ATOM 965 N N . ALA A 1 127 ? -1.067 -23.974 -1.326 1.00 72.56 127 ALA A N 1
ATOM 966 C CA . ALA A 1 127 ? 0.226 -24.651 -1.163 1.00 72.56 127 ALA A CA 1
ATOM 967 C C . ALA A 1 127 ? 0.259 -26.074 -1.759 1.00 72.56 127 ALA A C 1
ATOM 969 O O . ALA A 1 127 ? 1.300 -26.553 -2.199 1.00 72.56 127 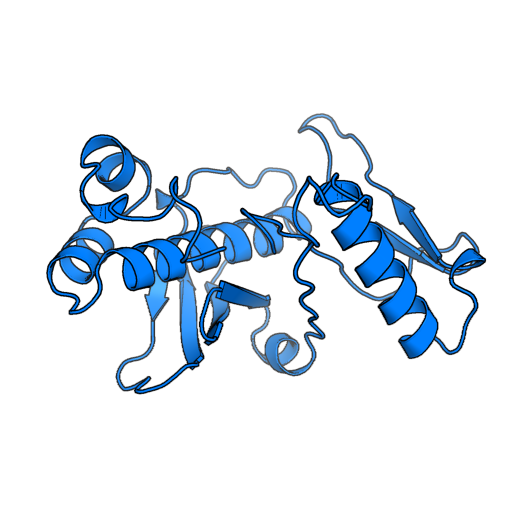ALA A O 1
ATOM 970 N N . GLU A 1 128 ? -0.894 -26.738 -1.786 1.00 70.56 128 GLU A N 1
ATOM 971 C CA . GLU A 1 128 ? -1.058 -28.129 -2.210 1.00 70.56 128 GLU A CA 1
ATOM 972 C C . GLU A 1 128 ? -1.125 -28.300 -3.737 1.00 70.56 128 GLU A C 1
ATOM 974 O O . GLU A 1 128 ? -0.877 -29.392 -4.241 1.00 70.56 128 GLU A O 1
ATOM 979 N N . GLU A 1 129 ? -1.409 -27.235 -4.495 1.00 68.06 129 GLU A N 1
ATOM 980 C CA . GLU A 1 129 ? -1.640 -27.316 -5.947 1.00 68.06 129 GLU A CA 1
ATOM 981 C C . GLU A 1 129 ? -0.352 -27.270 -6.788 1.00 68.06 129 GLU A C 1
ATOM 983 O O . GLU A 1 129 ? -0.416 -27.355 -8.012 1.00 68.06 129 GLU A O 1
ATOM 988 N N . GLY A 1 130 ? 0.820 -27.170 -6.150 1.00 59.28 130 GLY A N 1
ATOM 989 C CA . GLY A 1 130 ? 2.114 -27.089 -6.827 1.00 59.28 130 GLY A CA 1
ATOM 990 C C . GLY A 1 130 ? 2.262 -25.798 -7.640 1.00 59.28 130 GLY A C 1
ATOM 991 O O . GLY A 1 130 ? 1.767 -25.665 -8.756 1.00 59.28 130 GLY A O 1
ATOM 992 N N . GLY A 1 131 ? 2.990 -24.814 -7.112 1.00 62.50 131 GLY A N 1
ATOM 993 C CA . GLY A 1 131 ? 3.149 -23.527 -7.786 1.00 62.50 131 GLY A CA 1
ATOM 994 C C . GLY A 1 131 ? 4.173 -22.601 -7.139 1.00 62.50 131 GLY A C 1
ATOM 995 O O . GLY A 1 131 ? 4.987 -23.000 -6.311 1.00 62.50 131 GLY A O 1
ATOM 996 N N . ASP A 1 132 ? 4.161 -21.334 -7.558 1.00 62.84 132 ASP A N 1
ATOM 997 C CA . ASP A 1 132 ? 4.971 -20.291 -6.925 1.00 62.84 132 ASP A CA 1
ATOM 998 C C . ASP A 1 132 ? 4.360 -19.920 -5.571 1.00 62.84 132 ASP A C 1
ATOM 1000 O O . ASP A 1 132 ? 3.421 -19.128 -5.514 1.00 62.84 132 ASP A O 1
ATOM 1004 N N . HIS A 1 133 ? 4.876 -20.519 -4.499 1.00 73.00 133 HIS A N 1
ATOM 1005 C CA . HIS A 1 133 ? 4.436 -20.242 -3.129 1.00 73.00 133 HIS A CA 1
ATOM 1006 C C . HIS A 1 133 ? 5.227 -19.122 -2.457 1.00 73.00 133 HIS A C 1
ATOM 1008 O O . HIS A 1 133 ? 4.886 -18.751 -1.342 1.00 73.00 133 HIS A O 1
ATOM 1014 N N . ASP A 1 134 ? 6.277 -18.590 -3.095 1.00 87.62 134 ASP A N 1
ATOM 1015 C CA . ASP A 1 134 ? 7.001 -17.430 -2.580 1.00 87.62 134 ASP A CA 1
ATOM 1016 C C . ASP A 1 134 ? 6.278 -16.151 -3.038 1.00 87.62 134 ASP A C 1
ATOM 1018 O O . ASP A 1 134 ? 6.424 -15.742 -4.201 1.00 87.62 134 ASP A O 1
ATOM 1022 N N . PRO A 1 135 ? 5.530 -15.464 -2.149 1.00 90.31 135 PRO A N 1
ATOM 1023 C CA . PRO A 1 135 ? 4.762 -14.282 -2.533 1.00 90.31 135 PRO A CA 1
ATOM 1024 C C . PRO A 1 135 ? 5.669 -13.156 -3.040 1.00 90.31 135 PRO A C 1
ATOM 1026 O O . PRO A 1 135 ? 5.302 -12.371 -3.919 1.00 90.31 135 PRO A O 1
ATOM 1029 N N . SER A 1 136 ? 6.907 -13.114 -2.543 1.00 90.19 136 SER A N 1
ATOM 1030 C CA . SER A 1 136 ? 7.922 -12.159 -2.958 1.00 90.19 136 SER A CA 1
ATOM 1031 C C . SER A 1 136 ? 8.344 -12.393 -4.412 1.00 90.19 136 SER A C 1
ATOM 1033 O O . SER A 1 136 ? 8.508 -11.438 -5.184 1.00 90.19 136 SER A O 1
ATOM 1035 N N . MET A 1 137 ? 8.535 -13.645 -4.821 1.00 90.06 137 MET A N 1
ATOM 1036 C CA . MET A 1 137 ? 8.863 -13.966 -6.212 1.00 90.06 137 MET A CA 1
ATOM 1037 C C . MET A 1 137 ? 7.656 -13.797 -7.129 1.00 90.06 137 MET A C 1
ATOM 1039 O O . MET A 1 137 ? 7.807 -13.255 -8.231 1.00 90.06 137 MET A O 1
ATOM 1043 N N . ALA A 1 138 ? 6.462 -14.153 -6.664 1.00 92.19 138 ALA A N 1
ATOM 1044 C CA . ALA A 1 138 ? 5.234 -14.018 -7.432 1.00 92.19 138 ALA A CA 1
ATOM 1045 C C . ALA A 1 138 ? 4.928 -12.557 -7.792 1.00 92.19 138 ALA A C 1
ATOM 1047 O O . ALA A 1 138 ? 4.703 -12.253 -8.969 1.00 92.19 138 ALA A O 1
ATOM 1048 N N . VAL A 1 139 ? 5.016 -11.630 -6.828 1.00 93.31 139 VAL A N 1
ATOM 1049 C CA .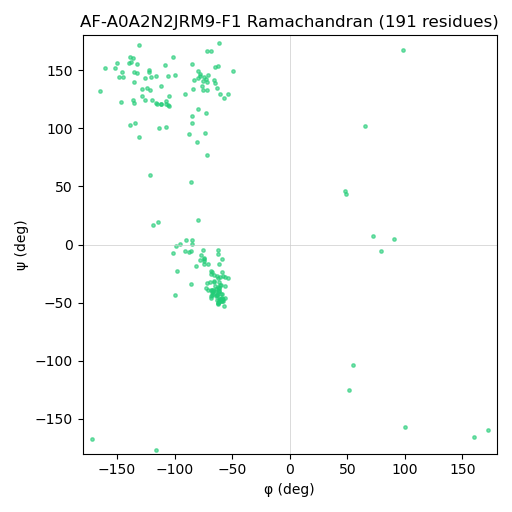 VAL A 1 139 ? 4.781 -10.197 -7.086 1.00 93.31 139 VAL A CA 1
ATOM 1050 C C . VAL A 1 139 ? 5.831 -9.607 -8.036 1.00 93.31 139 VAL A C 1
ATOM 1052 O O . VAL A 1 139 ? 5.505 -8.809 -8.916 1.00 93.31 139 VAL A O 1
ATOM 1055 N N . ARG A 1 140 ? 7.094 -10.054 -7.951 1.00 93.06 140 ARG A N 1
ATOM 1056 C CA . ARG A 1 140 ? 8.150 -9.638 -8.891 1.00 93.06 140 ARG A CA 1
ATOM 1057 C C . ARG A 1 140 ? 7.891 -10.152 -10.304 1.00 93.06 140 ARG A C 1
ATOM 1059 O O . ARG A 1 140 ? 8.102 -9.409 -11.263 1.00 93.06 140 ARG A O 1
ATOM 1066 N N . ARG A 1 141 ? 7.429 -11.398 -10.453 1.00 92.44 141 ARG A N 1
ATOM 1067 C CA . ARG A 1 141 ? 7.044 -11.965 -11.756 1.00 92.44 141 ARG A CA 1
ATOM 1068 C C . ARG A 1 141 ? 5.851 -11.224 -12.352 1.00 92.44 141 ARG A C 1
ATOM 1070 O O . ARG A 1 141 ? 5.900 -10.891 -13.536 1.00 92.44 141 ARG A O 1
ATOM 1077 N N . LEU A 1 142 ? 4.829 -10.937 -11.540 1.00 93.94 142 LEU A N 1
ATOM 1078 C CA . LEU A 1 142 ? 3.659 -10.156 -11.944 1.00 93.94 142 LEU A CA 1
ATOM 1079 C C . LEU A 1 142 ? 4.080 -8.782 -12.466 1.00 93.94 142 LEU A C 1
ATOM 1081 O O . LEU A 1 142 ? 3.768 -8.434 -13.604 1.00 93.94 142 LEU A O 1
ATOM 1085 N N . ALA A 1 143 ? 4.870 -8.050 -11.682 1.00 94.50 143 ALA A N 1
ATOM 1086 C CA . ALA A 1 143 ? 5.373 -6.740 -12.069 1.00 94.50 143 ALA A CA 1
ATOM 1087 C C . ALA A 1 143 ? 6.203 -6.799 -13.356 1.00 94.50 143 ALA A C 1
ATOM 1089 O O . ALA A 1 143 ? 5.979 -6.010 -14.267 1.00 94.50 143 ALA A O 1
ATOM 1090 N N . ARG A 1 144 ? 7.120 -7.767 -13.480 1.00 94.62 144 ARG A N 1
ATOM 1091 C CA . ARG A 1 144 ? 7.938 -7.936 -14.689 1.00 94.62 144 ARG A CA 1
ATOM 1092 C C . ARG A 1 144 ? 7.082 -8.168 -15.934 1.00 94.62 144 ARG A C 1
ATOM 1094 O O . ARG A 1 144 ? 7.370 -7.581 -16.970 1.00 94.62 144 ARG A O 1
ATOM 1101 N N . ARG A 1 145 ? 6.037 -8.996 -15.829 1.00 93.75 145 ARG A N 1
ATOM 1102 C CA . ARG A 1 145 ? 5.083 -9.242 -16.920 1.00 93.75 145 ARG A CA 1
ATOM 1103 C C . ARG A 1 145 ? 4.344 -7.959 -17.307 1.00 93.75 145 ARG A C 1
ATOM 1105 O O . ARG A 1 145 ? 4.355 -7.594 -18.475 1.00 93.75 145 ARG A O 1
ATOM 1112 N N . ARG A 1 146 ? 3.772 -7.244 -16.335 1.00 94.19 146 ARG A N 1
ATOM 1113 C CA . ARG A 1 146 ? 3.009 -6.009 -16.591 1.00 94.19 146 ARG A CA 1
ATOM 1114 C C . ARG A 1 146 ? 3.869 -4.893 -17.177 1.00 94.19 146 ARG A C 1
ATOM 1116 O O . ARG A 1 146 ? 3.435 -4.196 -18.085 1.00 94.19 146 ARG A O 1
ATOM 1123 N N . LEU A 1 147 ? 5.109 -4.761 -16.713 1.00 93.75 147 LEU A N 1
ATOM 1124 C CA . LEU A 1 147 ? 6.068 -3.813 -17.280 1.00 93.75 147 LEU A CA 1
ATOM 1125 C C . LEU A 1 147 ? 6.474 -4.179 -18.709 1.00 93.75 147 LEU A C 1
ATOM 1127 O O . LEU A 1 147 ? 6.615 -3.289 -19.540 1.00 93.75 147 LEU A O 1
ATOM 1131 N N . ALA A 1 148 ? 6.652 -5.468 -18.999 1.00 94.06 148 ALA A N 1
ATOM 1132 C CA . ALA A 1 148 ? 6.949 -5.940 -20.347 1.00 94.06 148 ALA A CA 1
ATOM 1133 C C . ALA A 1 148 ? 5.797 -5.631 -21.318 1.00 94.06 148 ALA A C 1
ATOM 1135 O O . ALA A 1 148 ? 6.040 -5.125 -22.409 1.00 94.06 148 ALA A O 1
ATOM 1136 N N . GLU A 1 149 ? 4.551 -5.854 -20.892 1.00 93.25 149 GLU A N 1
ATOM 1137 C CA . GLU A 1 149 ? 3.349 -5.496 -21.657 1.00 93.25 149 GLU A CA 1
ATOM 1138 C C . GLU A 1 149 ? 3.266 -3.983 -21.909 1.00 93.25 149 GLU A C 1
ATOM 1140 O O . GLU A 1 149 ? 3.108 -3.566 -23.054 1.00 93.25 149 GLU A O 1
ATOM 1145 N N . LEU A 1 150 ? 3.443 -3.163 -20.865 1.00 91.44 150 LEU A N 1
ATOM 1146 C CA . LEU A 1 150 ? 3.386 -1.700 -20.957 1.00 91.44 150 LEU A CA 1
ATOM 1147 C C . LEU A 1 150 ? 4.470 -1.116 -21.874 1.00 91.44 150 LEU A C 1
ATOM 1149 O O . LEU A 1 150 ? 4.238 -0.133 -22.569 1.00 91.44 150 LEU A O 1
ATOM 1153 N N . LEU A 1 151 ? 5.663 -1.709 -21.860 1.00 90.81 151 LEU A N 1
ATOM 1154 C CA . LEU A 1 151 ? 6.801 -1.262 -22.661 1.00 90.81 151 LEU A CA 1
ATOM 1155 C C . LEU A 1 151 ? 6.874 -1.925 -24.038 1.00 90.81 151 LEU A C 1
ATOM 1157 O O . LEU A 1 151 ? 7.845 -1.691 -24.759 1.00 90.81 151 LEU A O 1
ATOM 1161 N N . HIS A 1 152 ? 5.889 -2.757 -24.394 1.00 93.12 152 HIS A N 1
ATOM 1162 C CA . HIS A 1 152 ? 5.896 -3.564 -25.616 1.00 93.12 152 HIS A CA 1
ATOM 1163 C C . HIS A 1 152 ? 7.226 -4.316 -25.811 1.00 93.12 152 HIS A C 1
ATOM 1165 O O . HIS A 1 152 ? 7.830 -4.306 -26.885 1.00 93.12 152 HIS A O 1
ATOM 1171 N N . ALA A 1 153 ? 7.709 -4.944 -24.738 1.00 93.69 153 ALA A N 1
ATOM 1172 C CA . ALA A 1 153 ? 9.018 -5.576 -24.671 1.00 93.69 153 ALA A CA 1
ATOM 1173 C C . ALA A 1 153 ? 8.957 -7.004 -24.119 1.00 93.69 153 ALA A C 1
ATOM 1175 O O . ALA A 1 153 ? 7.938 -7.469 -23.613 1.00 93.69 153 ALA A O 1
ATOM 1176 N N . SER A 1 154 ? 10.086 -7.711 -24.188 1.00 94.12 154 SER A N 1
ATOM 1177 C CA . SER A 1 154 ? 10.232 -9.010 -23.533 1.00 94.12 154 SER A CA 1
ATOM 1178 C C . SER A 1 154 ? 10.394 -8.843 -22.022 1.00 94.12 154 SER A C 1
ATOM 1180 O O . SER A 1 154 ? 11.104 -7.953 -21.556 1.00 94.12 154 SER A O 1
ATOM 1182 N N . ALA A 1 155 ? 9.839 -9.769 -21.237 1.00 90.88 155 ALA A N 1
ATOM 1183 C CA . ALA A 1 155 ? 10.104 -9.839 -19.800 1.00 90.88 155 ALA A CA 1
ATOM 1184 C C . ALA A 1 155 ? 11.600 -10.024 -19.477 1.00 90.88 155 ALA A C 1
ATOM 1186 O O . ALA A 1 155 ? 12.030 -9.652 -18.389 1.00 90.88 155 ALA A O 1
ATOM 1187 N N . ALA A 1 156 ? 12.395 -10.568 -20.406 1.00 92.25 156 ALA A N 1
ATOM 1188 C CA . ALA A 1 156 ? 13.847 -10.679 -20.260 1.00 92.25 156 ALA A CA 1
ATOM 1189 C C . ALA A 1 156 ? 14.563 -9.313 -20.299 1.00 92.25 156 ALA A C 1
ATOM 1191 O O . ALA A 1 156 ? 15.622 -9.168 -19.692 1.00 92.25 156 ALA A O 1
ATOM 1192 N N . ASP A 1 157 ? 13.964 -8.302 -20.938 1.00 94.25 157 ASP A N 1
ATOM 1193 C CA . ASP A 1 157 ? 14.505 -6.936 -20.990 1.00 94.25 157 ASP A CA 1
ATOM 1194 C C . ASP A 1 157 ? 14.265 -6.161 -19.682 1.00 94.25 157 ASP A C 1
ATOM 1196 O O . ASP A 1 157 ? 14.799 -5.061 -19.506 1.00 94.25 157 ASP A O 1
ATOM 1200 N N . ILE A 1 158 ? 13.465 -6.717 -18.766 1.00 95.44 158 ILE A N 1
ATOM 1201 C CA . ILE A 1 158 ? 13.060 -6.083 -17.514 1.00 95.44 158 ILE A CA 1
ATOM 1202 C C . ILE A 1 158 ? 13.771 -6.750 -16.342 1.00 95.44 158 ILE A C 1
ATOM 1204 O O . ILE A 1 158 ? 13.582 -7.932 -16.049 1.00 95.44 158 ILE A O 1
ATOM 1208 N N . THR A 1 159 ? 14.535 -5.954 -15.598 1.00 95.25 159 THR A N 1
ATOM 1209 C CA . THR A 1 159 ? 15.113 -6.383 -14.319 1.00 95.25 159 THR A CA 1
ATOM 1210 C C . THR A 1 159 ? 14.630 -5.482 -13.195 1.00 95.25 159 THR A C 1
ATOM 1212 O O . THR A 1 159 ? 14.449 -4.284 -13.382 1.00 95.25 159 THR A O 1
ATOM 1215 N N . ILE A 1 160 ? 14.404 -6.056 -12.015 1.00 94.69 160 ILE A N 1
ATOM 1216 C CA . ILE A 1 160 ? 14.013 -5.315 -10.814 1.00 94.69 160 ILE A CA 1
ATOM 1217 C C . ILE A 1 160 ? 15.134 -5.479 -9.801 1.00 94.69 160 ILE A C 1
ATOM 1219 O O . ILE A 1 160 ? 15.488 -6.601 -9.441 1.00 94.69 160 ILE A O 1
ATOM 1223 N N . ARG A 1 161 ? 15.704 -4.363 -9.352 1.00 92.81 161 ARG A N 1
ATOM 1224 C CA . ARG A 1 161 ? 16.863 -4.344 -8.455 1.00 92.81 161 ARG A CA 1
ATOM 1225 C C . ARG A 1 161 ? 16.525 -3.590 -7.179 1.00 92.81 161 ARG A C 1
ATOM 1227 O O . ARG A 1 161 ? 15.740 -2.648 -7.202 1.00 92.81 161 ARG A O 1
ATOM 1234 N N . ARG A 1 162 ? 17.130 -3.991 -6.067 1.00 91.69 162 ARG A N 1
ATOM 1235 C CA . ARG A 1 162 ? 17.181 -3.197 -4.835 1.00 91.69 162 ARG A CA 1
ATOM 1236 C C . ARG A 1 162 ? 18.638 -2.871 -4.571 1.00 91.69 162 ARG A C 1
ATOM 1238 O O . ARG A 1 162 ? 19.505 -3.691 -4.856 1.00 91.69 162 ARG A O 1
ATOM 1245 N N . PHE A 1 163 ? 18.886 -1.687 -4.040 1.00 88.38 163 PHE A N 1
ATOM 1246 C CA . PHE A 1 163 ? 20.220 -1.258 -3.644 1.00 88.38 163 PHE A CA 1
ATOM 1247 C C . PHE A 1 163 ? 20.244 -1.146 -2.130 1.00 88.38 163 PHE A C 1
ATOM 1249 O O . PHE A 1 163 ? 19.271 -0.679 -1.538 1.00 88.38 163 PHE A O 1
ATOM 1256 N N . GLN A 1 164 ? 21.316 -1.631 -1.519 1.00 88.25 164 GLN A N 1
ATOM 1257 C CA . GLN A 1 164 ? 21.531 -1.488 -0.092 1.00 88.25 164 GLN A CA 1
ATOM 1258 C C . GLN A 1 164 ? 22.319 -0.204 0.155 1.00 88.25 164 GLN A C 1
ATOM 1260 O O . GLN A 1 164 ? 23.343 0.027 -0.485 1.00 88.25 164 GLN A O 1
ATOM 1265 N N . ASP A 1 165 ? 21.824 0.621 1.066 1.00 80.94 165 ASP A N 1
ATOM 1266 C CA . ASP A 1 165 ? 22.522 1.787 1.590 1.00 80.94 165 ASP A CA 1
ATOM 1267 C C . ASP A 1 165 ? 22.784 1.608 3.096 1.00 80.94 165 ASP A C 1
ATOM 1269 O O . ASP A 1 165 ? 22.494 0.559 3.686 1.00 80.94 165 ASP A O 1
ATOM 1273 N N . SER A 1 166 ? 23.353 2.631 3.738 1.00 82.00 166 SER A N 1
ATOM 1274 C CA . SER A 1 166 ? 23.604 2.644 5.186 1.00 82.00 166 SER A CA 1
ATOM 1275 C C . SER A 1 166 ? 22.324 2.565 6.031 1.00 82.00 166 SER A C 1
ATOM 1277 O O . SER A 1 166 ? 22.398 2.509 7.257 1.00 82.00 166 SER A O 1
ATOM 1279 N N . HIS A 1 167 ? 21.142 2.582 5.412 1.00 79.06 167 HIS A N 1
ATOM 1280 C CA . HIS A 1 167 ? 19.827 2.538 6.047 1.00 79.06 167 HIS A CA 1
ATOM 1281 C C . HIS A 1 167 ? 19.028 1.301 5.610 1.00 79.06 167 HIS A C 1
ATOM 1283 O O . HIS A 1 167 ? 17.811 1.246 5.812 1.00 79.06 167 HIS A O 1
ATOM 1289 N N . GLY A 1 168 ? 19.710 0.302 5.039 1.00 83.81 168 GLY A N 1
ATOM 1290 C CA . GLY A 1 168 ? 19.153 -0.987 4.654 1.00 83.81 168 GLY A CA 1
ATOM 1291 C C . GLY A 1 168 ? 18.836 -1.086 3.165 1.00 83.81 168 GLY A C 1
ATOM 1292 O O . GLY A 1 168 ? 19.415 -0.412 2.319 1.00 83.81 168 GLY A O 1
ATOM 1293 N N . TRP A 1 169 ? 17.930 -1.995 2.816 1.00 86.88 169 TRP A N 1
ATOM 1294 C CA . TRP A 1 169 ? 17.542 -2.197 1.425 1.00 86.88 169 TRP A CA 1
ATOM 1295 C C . TRP A 1 169 ? 16.541 -1.139 0.966 1.00 86.88 169 TRP A C 1
ATOM 1297 O O . TRP A 1 169 ? 15.390 -1.128 1.413 1.00 86.88 169 TRP A O 1
ATOM 1307 N N . GLY A 1 170 ? 16.938 -0.331 -0.012 1.00 86.88 170 GLY A N 1
ATOM 1308 C CA . GLY A 1 170 ? 16.074 0.633 -0.678 1.00 86.88 170 GLY A CA 1
ATOM 1309 C C . GLY A 1 170 ? 14.880 0.002 -1.415 1.00 86.88 170 GLY A C 1
ATOM 1310 O O . GLY A 1 170 ? 14.764 -1.232 -1.525 1.00 86.88 170 GLY A O 1
ATOM 1311 N N . PRO A 1 171 ? 13.967 0.846 -1.929 1.00 91.12 171 PRO A N 1
ATOM 1312 C CA . PRO A 1 171 ? 12.807 0.394 -2.688 1.00 91.12 171 PRO A CA 1
ATOM 1313 C C . PRO A 1 171 ? 13.227 -0.329 -3.983 1.00 91.12 171 PRO A C 1
ATOM 1315 O O . PRO A 1 171 ? 14.309 -0.062 -4.518 1.00 91.12 171 PRO A O 1
ATOM 1318 N N . PRO A 1 172 ? 12.395 -1.251 -4.502 1.00 93.88 172 PRO A N 1
ATOM 1319 C CA . PRO A 1 172 ? 12.650 -1.895 -5.785 1.00 93.88 172 PRO A CA 1
ATOM 1320 C C . PRO A 1 172 ? 12.632 -0.864 -6.918 1.00 93.88 172 PRO A C 1
ATOM 1322 O O . PRO A 1 172 ? 11.730 -0.034 -6.999 1.00 93.88 172 PRO A O 1
ATOM 1325 N N . ARG A 1 173 ? 13.619 -0.947 -7.809 1.00 93.56 173 ARG A N 1
ATOM 1326 C CA . ARG A 1 173 ? 13.754 -0.093 -8.989 1.00 93.56 173 ARG A CA 1
ATOM 1327 C C . ARG A 1 173 ? 13.731 -0.944 -10.257 1.00 93.56 173 ARG A C 1
ATOM 1329 O O . ARG A 1 173 ? 14.533 -1.881 -10.360 1.00 93.56 173 ARG A O 1
ATOM 1336 N N . PRO A 1 174 ? 12.829 -0.657 -11.203 1.00 94.69 174 PRO A N 1
ATOM 1337 C CA . PRO A 1 174 ? 12.814 -1.325 -12.491 1.00 94.69 174 PRO A CA 1
ATOM 1338 C C . PRO A 1 174 ? 13.894 -0.761 -13.421 1.00 94.69 174 PRO A C 1
ATOM 1340 O O . PRO A 1 174 ? 14.199 0.431 -13.423 1.00 94.69 174 PRO A O 1
ATOM 1343 N N . TYR A 1 175 ? 14.465 -1.644 -14.229 1.00 95.19 175 TYR A N 1
ATOM 1344 C CA . TYR A 1 175 ? 15.437 -1.340 -15.269 1.00 95.19 175 TYR A CA 1
ATOM 1345 C C . TYR A 1 175 ? 14.974 -1.974 -16.574 1.00 95.19 175 TYR A C 1
ATOM 1347 O O . TYR A 1 175 ? 14.629 -3.158 -16.590 1.00 95.19 175 TYR A O 1
ATOM 1355 N N . PHE A 1 176 ? 15.033 -1.208 -17.659 1.00 95.25 176 PHE A N 1
ATOM 1356 C CA . PHE A 1 176 ? 14.743 -1.657 -19.014 1.00 95.25 176 PHE A CA 1
ATOM 1357 C C . PHE A 1 176 ? 16.032 -1.664 -19.838 1.00 95.25 176 PHE A C 1
ATOM 1359 O O . PHE A 1 176 ? 16.703 -0.637 -19.954 1.00 95.25 176 PHE A O 1
ATOM 1366 N N . ARG A 1 177 ? 16.417 -2.835 -20.366 1.00 93.88 177 ARG A N 1
ATOM 1367 C CA . ARG A 1 177 ? 17.663 -3.032 -21.140 1.00 93.88 177 ARG A CA 1
ATOM 1368 C C . ARG A 1 177 ? 18.898 -2.448 -20.437 1.00 93.88 177 ARG A C 1
ATOM 1370 O O . ARG A 1 177 ? 19.724 -1.762 -21.032 1.00 93.88 177 ARG A O 1
ATOM 1377 N N . GLY A 1 178 ? 18.984 -2.681 -19.125 1.00 93.19 178 GLY A N 1
ATOM 1378 C CA . GLY A 1 178 ? 20.091 -2.233 -18.274 1.00 93.19 178 GLY A CA 1
ATOM 1379 C C . GLY A 1 178 ? 20.047 -0.764 -17.837 1.00 93.19 178 GLY A C 1
ATOM 1380 O O . GLY A 1 178 ? 20.858 -0.377 -16.998 1.00 93.19 178 GLY A O 1
ATOM 1381 N N . LYS A 1 179 ? 19.100 0.046 -18.326 1.00 94.56 179 LYS A N 1
ATOM 1382 C CA . LYS A 1 179 ? 18.932 1.453 -17.923 1.00 94.56 179 LYS A CA 1
ATOM 1383 C C . LYS A 1 179 ? 17.814 1.602 -16.888 1.00 94.56 179 LYS A C 1
ATOM 1385 O O . LYS A 1 179 ? 16.841 0.854 -16.979 1.00 94.56 179 LYS A O 1
ATOM 1390 N N . PRO A 1 180 ? 17.920 2.532 -15.918 1.00 93.75 180 PRO A N 1
ATOM 1391 C CA . PRO A 1 180 ? 16.815 2.834 -15.013 1.00 93.75 180 PRO A CA 1
ATOM 1392 C C . PRO A 1 180 ? 15.557 3.167 -15.813 1.00 93.75 180 PRO A C 1
ATOM 1394 O O . PRO A 1 180 ? 15.617 3.967 -16.748 1.00 93.75 180 PRO A O 1
ATOM 1397 N N . ALA A 1 181 ? 14.441 2.527 -15.480 1.00 91.00 181 ALA A N 1
ATOM 1398 C CA . ALA A 1 181 ? 13.182 2.822 -16.139 1.00 91.00 181 ALA A CA 1
ATOM 1399 C C . ALA A 1 181 ? 12.556 4.101 -15.542 1.00 91.00 181 ALA A C 1
ATOM 1401 O O . ALA A 1 181 ? 12.758 4.372 -14.357 1.00 91.00 181 ALA A O 1
ATOM 1402 N N . PRO A 1 182 ? 11.801 4.893 -16.326 1.00 88.31 182 PRO A N 1
ATOM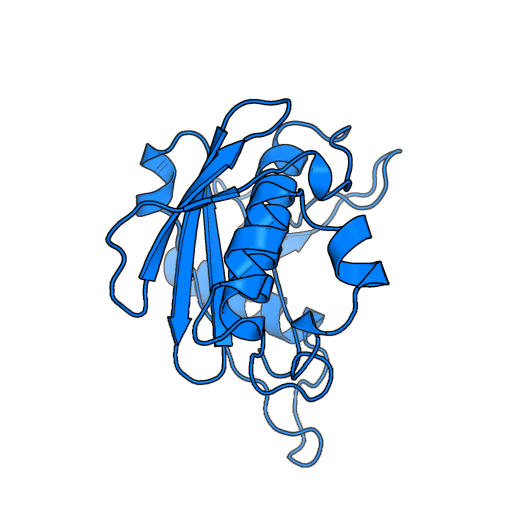 1403 C CA . PRO A 1 182 ? 11.284 6.197 -15.900 1.00 88.31 182 PRO A CA 1
ATOM 1404 C C . PRO A 1 182 ? 10.029 6.096 -15.015 1.00 88.31 182 PRO A C 1
ATOM 1406 O O . PRO A 1 182 ? 9.247 7.037 -14.942 1.00 88.31 182 PRO A O 1
ATOM 1409 N N . PHE A 1 183 ? 9.798 4.950 -14.378 1.00 86.88 183 PHE A N 1
ATOM 1410 C CA . PHE A 1 183 ? 8.633 4.701 -13.541 1.00 86.88 183 PHE A CA 1
ATOM 1411 C C . PHE A 1 183 ? 9.042 4.067 -12.220 1.00 86.88 183 PHE A C 1
ATOM 1413 O O . PHE A 1 183 ? 9.989 3.281 -12.122 1.00 86.88 183 PHE A O 1
ATOM 1420 N N . ASP A 1 184 ? 8.273 4.409 -11.200 1.00 91.00 184 ASP A N 1
ATOM 1421 C CA . ASP A 1 184 ? 8.433 3.898 -9.857 1.00 91.00 184 ASP A CA 1
ATOM 1422 C C . ASP A 1 184 ? 7.720 2.560 -9.669 1.00 91.00 184 ASP A C 1
ATOM 1424 O O . ASP A 1 184 ? 6.741 2.243 -10.341 1.00 91.00 184 ASP A O 1
ATOM 1428 N N . LEU A 1 185 ? 8.193 1.779 -8.697 1.00 94.06 185 LEU A N 1
ATOM 1429 C CA . LEU A 1 185 ? 7.619 0.477 -8.378 1.00 94.06 185 LEU A CA 1
ATOM 1430 C C . LEU A 1 185 ? 7.460 0.303 -6.870 1.00 94.06 185 LEU A C 1
ATOM 1432 O O . LEU A 1 185 ? 8.214 0.862 -6.070 1.00 94.06 185 LEU A O 1
ATOM 1436 N N . SER A 1 186 ? 6.437 -0.438 -6.467 1.00 95.19 186 SER A N 1
ATOM 1437 C CA . SER A 1 186 ? 6.177 -0.805 -5.080 1.00 95.19 186 SER A CA 1
ATOM 1438 C C . SER A 1 186 ? 5.518 -2.173 -5.055 1.00 95.19 186 SER A C 1
ATOM 1440 O O . SER A 1 186 ? 4.730 -2.490 -5.941 1.00 95.19 186 SER A O 1
ATOM 1442 N N . PHE A 1 187 ? 5.845 -2.972 -4.044 1.00 94.69 187 PHE A N 1
ATOM 1443 C CA . PHE A 1 187 ? 5.260 -4.291 -3.840 1.00 94.69 187 PHE A CA 1
ATOM 1444 C C . PHE A 1 187 ? 4.594 -4.379 -2.473 1.00 94.69 187 PHE A C 1
ATOM 1446 O O . PHE A 1 187 ? 5.023 -3.755 -1.494 1.00 94.69 187 PHE A O 1
ATOM 1453 N N . SER A 1 188 ? 3.562 -5.201 -2.412 1.00 94.06 188 SER A N 1
ATOM 1454 C CA . SER A 1 188 ? 2.934 -5.695 -1.195 1.00 94.06 188 SER A CA 1
ATOM 1455 C C . SER A 1 188 ? 2.486 -7.118 -1.465 1.00 94.06 188 SER A C 1
ATOM 1457 O O . SER A 1 188 ? 2.059 -7.399 -2.580 1.00 94.06 188 SER A O 1
ATOM 1459 N N . HIS A 1 189 ? 2.580 -7.966 -0.456 1.00 93.38 189 HIS A N 1
ATOM 1460 C CA . HIS A 1 189 ? 1.967 -9.282 -0.444 1.00 93.38 189 HIS A CA 1
ATOM 1461 C C . HIS A 1 189 ? 1.540 -9.578 0.994 1.00 93.38 189 HIS A C 1
ATOM 1463 O O . HIS A 1 189 ? 2.180 -9.088 1.930 1.00 93.38 189 HIS A O 1
ATOM 1469 N N . ASP A 1 190 ? 0.463 -10.324 1.162 1.00 93.69 190 ASP A N 1
ATOM 1470 C CA . ASP A 1 190 ? -0.125 -10.691 2.446 1.00 93.69 190 ASP A CA 1
ATOM 1471 C C . ASP A 1 190 ? -1.109 -11.845 2.229 1.00 93.69 190 ASP A C 1
ATOM 1473 O O . ASP A 1 190 ? -1.914 -11.777 1.301 1.00 93.69 190 ASP A O 1
ATOM 1477 N N . GLY A 1 191 ? -1.032 -12.895 3.051 1.00 91.62 191 GLY A N 1
ATOM 1478 C CA . GLY A 1 191 ? -1.806 -14.122 2.843 1.00 91.62 191 GLY A CA 1
ATOM 1479 C C . GLY A 1 191 ? -1.636 -14.674 1.422 1.00 91.62 191 GLY A C 1
ATOM 1480 O O . GLY A 1 191 ? -0.513 -14.885 0.952 1.00 91.62 191 GLY A O 1
ATOM 1481 N N . ALA A 1 192 ? -2.755 -14.878 0.726 1.00 91.69 192 ALA A N 1
ATOM 1482 C CA . ALA A 1 192 ? -2.784 -15.393 -0.638 1.00 91.69 192 ALA A CA 1
ATOM 1483 C C . ALA A 1 192 ? -2.610 -14.325 -1.737 1.00 91.69 192 ALA A C 1
ATOM 1485 O O . ALA A 1 192 ? -2.725 -14.680 -2.911 1.00 91.69 192 ALA A O 1
ATOM 1486 N N . PHE A 1 193 ? -2.365 -13.049 -1.417 1.00 91.81 193 PHE A N 1
ATOM 1487 C CA . PHE A 1 193 ? -2.366 -11.937 -2.386 1.00 91.81 193 PHE A CA 1
ATOM 1488 C C . PHE A 1 193 ? -1.072 -11.117 -2.403 1.00 91.81 193 PHE A C 1
ATOM 1490 O O . PHE A 1 193 ? -0.357 -11.074 -1.377 1.00 91.81 193 PHE A O 1
#

Foldseek 3Di:
DFCPPPVLPPCLVVPVVCVQAADPVLNVVLVPDPHSSVSVVQLVQQLVQVQLQVCVVPVVRDSRNHQWHWDWDPPPPDQKIWTWTQHPVGIKTKIWGHDVRDIHMHIHPPPVCRVVDDDDDDFADPPPPDDPPPQVVVQVVVVLVVVCVVVVHDSVQKDWDWDQDPSGTGAIFIGGNNHTDPDDDHDDDDDRD

pLDDT: mean 91.44, std 8.04, range [51.31, 98.25]

Nearest PDB structures (foldseek):
  2bkk-assembly2_C  TM=6.204E-01  e=1.066E+00  Enterococcus faecalis
  1l8t-assembly1_A  TM=6.594E-01  e=1.821E+00  Enterococcus faecalis
  2bkk-assembly1_A  TM=6.051E-01  e=1.932E+00  Enterococcus faecalis
  2it9-assembly1_A  TM=5.377E-01  e=9.627E+00  Prochlorococcus marinus str. NATL2A
  4ays-assembly1_A  TM=4.008E-01  e=4.186E+00  Deinococcus radiodurans

Radius of gyration: 17.31 Å; Cα contacts (8 Å, |Δi|>4): 303; chains: 1; bounding box: 44×45×48 Å

Sequence (193 aa):
MDLTDPGNIGKSGDNRFLQRVFTLPERERIAAAGDPDAVMWALWAAKETAYKVVRKMNPLAASTPRLYPVLLSAGDHGSIRSGMVCTPHGPVCIRVSVAGEYLHCIGASPPDILEHVLWDIKRLPPAEEGGDHDPSMAVRRLARRRLAELLHASAADITIRRFQDSHGWGPPRPYFRGKPAPFDLSFSHDGAF

Solvent-accessible surface area (backbone atoms only — not comparable to full-atom values): 11216 Å² total; per-residue (Å²): 75,28,63,71,31,76,85,45,51,71,47,66,73,38,61,71,57,45,66,68,43,42,49,70,73,56,48,53,51,25,73,72,38,98,51,30,40,66,47,46,51,50,53,49,40,44,28,54,33,39,48,55,54,46,39,75,79,34,79,78,61,74,95,52,51,59,62,29,52,73,48,68,55,85,84,57,81,68,51,51,39,46,35,36,25,45,40,98,86,51,65,24,33,36,42,36,41,50,56,95,56,34,42,48,52,50,55,24,69,63,62,78,53,46,86,70,63,84,85,86,86,59,76,50,72,62,86,87,73,70,75,74,77,48,59,71,58,45,52,51,51,53,49,34,49,54,50,13,61,76,66,77,48,56,48,85,41,43,46,77,45,66,52,74,56,103,80,42,75,48,71,53,41,42,23,49,76,87,38,79,42,100,58,88,58,85,88,82,66,29,76,54,57

Mean predicted aligned error: 4.43 Å